Protein AF-A0A1B7VFW9-F1 (afdb_monomer)

Structure (mmCIF, N/CA/C/O backbone):
data_AF-A0A1B7VFW9-F1
#
_entry.id   AF-A0A1B7VFW9-F1
#
loop_
_atom_site.group_PDB
_atom_site.id
_atom_site.type_symbol
_atom_site.label_atom_id
_atom_site.label_alt_id
_atom_site.label_comp_id
_atom_site.label_asym_id
_atom_site.label_entity_id
_atom_site.label_seq_id
_atom_site.pdbx_PDB_ins_code
_atom_site.Cartn_x
_atom_site.Cartn_y
_atom_site.Cartn_z
_atom_site.occupancy
_atom_site.B_iso_or_equiv
_atom_site.auth_seq_id
_atom_site.auth_comp_id
_atom_site.auth_asym_id
_atom_site.auth_atom_id
_atom_site.pdbx_PDB_model_num
ATOM 1 N N . MET A 1 1 ? 33.896 4.857 -19.572 1.00 57.38 1 MET A N 1
ATOM 2 C CA . MET A 1 1 ? 33.271 4.266 -20.781 1.00 57.38 1 MET A CA 1
ATOM 3 C C . MET A 1 1 ? 33.457 5.128 -22.038 1.00 57.38 1 MET A C 1
ATOM 5 O O . MET A 1 1 ? 33.922 4.598 -23.034 1.00 57.38 1 MET A O 1
ATOM 9 N N . LYS A 1 2 ? 33.204 6.450 -22.005 1.00 58.59 2 LYS A N 1
ATOM 10 C CA . LYS A 1 2 ? 33.375 7.345 -23.177 1.00 58.59 2 LYS A CA 1
ATOM 11 C C . LYS A 1 2 ? 34.810 7.397 -23.743 1.00 58.59 2 LYS A C 1
ATOM 13 O O . LYS A 1 2 ? 34.982 7.325 -24.949 1.00 58.59 2 LYS A O 1
ATOM 18 N N . ALA A 1 3 ? 35.834 7.437 -22.886 1.00 71.56 3 ALA A N 1
ATOM 19 C CA . ALA A 1 3 ? 37.240 7.475 -23.318 1.00 71.56 3 ALA A CA 1
ATOM 20 C C . ALA A 1 3 ? 37.702 6.200 -24.055 1.00 71.56 3 ALA A C 1
ATOM 22 O O . ALA A 1 3 ? 38.462 6.286 -25.012 1.00 71.56 3 ALA A O 1
ATOM 23 N N . ALA A 1 4 ? 37.198 5.026 -23.659 1.00 77.44 4 ALA A N 1
ATOM 24 C CA . ALA A 1 4 ? 37.515 3.759 -24.322 1.00 77.44 4 ALA A CA 1
ATOM 25 C C . ALA A 1 4 ? 36.890 3.672 -25.726 1.00 77.44 4 ALA A C 1
ATOM 27 O O . ALA A 1 4 ? 37.526 3.183 -26.652 1.00 77.44 4 ALA A O 1
ATOM 28 N N . LEU A 1 5 ? 35.676 4.208 -25.897 1.00 75.94 5 LEU A N 1
ATOM 29 C CA . LEU A 1 5 ? 35.024 4.316 -27.207 1.00 75.94 5 LEU A CA 1
ATOM 30 C C . LEU A 1 5 ? 35.768 5.276 -28.142 1.00 75.94 5 LEU A C 1
ATOM 32 O O . LEU A 1 5 ? 35.922 4.976 -29.321 1.00 75.94 5 LEU A O 1
ATOM 36 N N . ILE A 1 6 ? 36.267 6.397 -27.615 1.00 80.75 6 ILE A N 1
ATOM 37 C CA . ILE A 1 6 ? 37.062 7.357 -28.394 1.00 80.75 6 ILE A CA 1
ATOM 38 C C . ILE A 1 6 ? 38.381 6.717 -28.844 1.00 80.75 6 ILE A C 1
ATOM 40 O O . ILE A 1 6 ? 38.727 6.806 -30.017 1.00 80.75 6 ILE A O 1
ATOM 44 N N . LEU A 1 7 ? 39.085 6.014 -27.952 1.00 81.31 7 LEU A N 1
ATOM 45 C CA . LEU A 1 7 ? 40.316 5.302 -28.309 1.00 81.31 7 LEU A CA 1
ATOM 46 C C . LEU A 1 7 ? 40.071 4.206 -29.353 1.00 81.31 7 LEU A C 1
ATOM 48 O O . LEU A 1 7 ? 40.831 4.106 -30.310 1.00 81.31 7 LEU A O 1
ATOM 52 N N . LEU A 1 8 ? 38.988 3.433 -29.221 1.00 79.75 8 LEU A N 1
ATOM 53 C CA . LEU A 1 8 ? 38.607 2.425 -30.214 1.00 79.75 8 LEU A CA 1
ATOM 54 C C . LEU A 1 8 ? 38.345 3.059 -31.588 1.00 79.75 8 LEU A C 1
ATOM 56 O O . LEU A 1 8 ? 38.816 2.549 -32.601 1.00 79.75 8 LEU A O 1
ATOM 60 N N . ALA A 1 9 ? 37.633 4.188 -31.624 1.00 79.44 9 ALA A N 1
ATOM 61 C CA . ALA A 1 9 ? 37.368 4.913 -32.862 1.00 79.44 9 ALA A CA 1
ATOM 62 C C . ALA A 1 9 ? 38.663 5.418 -33.517 1.00 79.44 9 ALA A C 1
ATOM 64 O O . ALA A 1 9 ? 38.834 5.266 -34.723 1.00 79.44 9 ALA A O 1
ATOM 65 N N . VAL A 1 10 ? 39.603 5.953 -32.730 1.00 83.19 10 VAL A N 1
ATOM 66 C CA . VAL A 1 10 ? 40.911 6.411 -33.233 1.00 83.19 10 VAL A CA 1
ATOM 67 C C . VAL A 1 10 ? 41.731 5.247 -33.794 1.00 83.19 10 VAL A C 1
ATOM 69 O O . VAL A 1 10 ? 42.313 5.375 -34.869 1.00 83.19 10 VAL A O 1
ATOM 72 N N . VAL A 1 11 ? 41.740 4.095 -33.118 1.00 84.44 11 VAL A N 1
ATOM 73 C CA . VAL A 1 11 ? 42.445 2.892 -33.591 1.00 84.44 11 VAL A CA 1
ATOM 74 C C . VAL A 1 11 ? 41.839 2.371 -34.897 1.00 84.44 11 VAL A C 1
ATOM 76 O O . VAL A 1 11 ? 42.578 2.054 -35.827 1.00 84.44 11 VAL A O 1
ATOM 79 N N . LEU A 1 12 ? 40.508 2.330 -35.004 1.00 82.62 12 LEU A N 1
ATOM 80 C CA . LEU A 1 12 ? 39.820 1.903 -36.226 1.00 82.62 12 LEU A CA 1
ATOM 81 C C . LEU A 1 12 ? 40.066 2.862 -37.396 1.00 82.62 12 LEU A C 1
ATOM 83 O O . LEU A 1 12 ? 40.300 2.408 -38.515 1.00 82.62 12 LEU A O 1
ATOM 87 N N . LEU A 1 13 ? 40.072 4.173 -37.142 1.00 81.25 13 LEU A N 1
ATOM 88 C CA . LEU A 1 13 ? 40.410 5.178 -38.152 1.00 81.25 13 LEU A CA 1
ATOM 89 C C . LEU A 1 13 ? 41.862 5.037 -38.623 1.00 81.25 13 LEU A C 1
ATOM 91 O O . LEU A 1 13 ? 42.115 5.056 -39.825 1.00 81.25 13 LEU A O 1
ATOM 95 N N . GLY A 1 14 ? 42.804 4.838 -37.698 1.00 79.38 14 GLY A N 1
ATOM 96 C CA . GLY A 1 14 ? 44.213 4.618 -38.027 1.00 79.38 14 GLY A CA 1
ATOM 97 C C . GLY A 1 14 ? 44.436 3.347 -38.851 1.00 79.38 14 GLY A C 1
ATOM 98 O O . GLY A 1 14 ? 45.136 3.384 -39.861 1.00 79.38 14 GLY A O 1
ATOM 99 N N . ALA A 1 15 ? 43.789 2.239 -38.477 1.00 80.62 15 ALA A N 1
ATOM 100 C CA . ALA A 1 15 ? 43.848 0.989 -39.232 1.00 80.62 15 ALA A CA 1
ATOM 101 C C . ALA A 1 15 ? 43.232 1.134 -40.633 1.00 80.62 15 ALA A C 1
ATOM 103 O O . ALA A 1 15 ? 43.806 0.656 -41.611 1.00 80.62 15 ALA A O 1
ATOM 104 N N . GLY A 1 16 ? 42.101 1.840 -40.745 1.00 77.75 16 GLY A N 1
ATOM 105 C CA . GLY A 1 16 ? 41.468 2.143 -42.027 1.00 77.75 16 GLY A CA 1
ATOM 106 C C . GLY A 1 16 ? 42.378 2.961 -42.942 1.00 77.75 16 GLY A C 1
ATOM 107 O O . GLY A 1 16 ? 42.589 2.580 -44.091 1.00 77.75 16 GLY A O 1
ATOM 108 N N . LEU A 1 17 ? 42.981 4.034 -42.423 1.00 77.94 17 LEU A N 1
ATOM 109 C CA . LEU A 1 17 ? 43.914 4.876 -43.178 1.00 77.94 17 LEU A CA 1
ATOM 110 C C . LEU A 1 17 ? 45.159 4.104 -43.632 1.00 77.94 17 LEU A C 1
ATOM 112 O O . LEU A 1 17 ? 45.578 4.252 -44.775 1.00 77.94 17 LEU A O 1
ATOM 116 N N . PHE A 1 18 ? 45.710 3.240 -42.777 1.00 79.81 18 PHE A N 1
ATOM 117 C CA . PHE A 1 18 ? 46.873 2.417 -43.114 1.00 79.81 18 PHE A CA 1
ATOM 118 C C . PHE A 1 18 ? 46.585 1.404 -44.234 1.00 79.81 18 PHE A C 1
ATOM 120 O O . PHE A 1 18 ? 47.391 1.227 -45.148 1.00 79.81 18 PHE A O 1
ATOM 127 N N . ILE A 1 19 ? 45.422 0.745 -44.194 1.00 78.44 19 ILE A N 1
ATOM 128 C CA . ILE A 1 19 ? 45.010 -0.206 -45.239 1.00 78.44 19 ILE A CA 1
ATOM 129 C C . ILE A 1 19 ? 44.791 0.520 -46.572 1.00 78.44 19 ILE A C 1
ATOM 131 O O . ILE A 1 19 ? 45.187 0.018 -47.626 1.00 78.44 19 ILE A O 1
ATOM 135 N N . VAL A 1 20 ? 44.181 1.705 -46.523 1.00 74.81 20 VAL A N 1
ATOM 136 C CA . VAL A 1 20 ? 43.905 2.536 -47.698 1.00 74.81 20 VAL A CA 1
ATOM 137 C C . VAL A 1 20 ? 45.205 3.038 -48.337 1.00 74.81 20 VAL A C 1
ATOM 139 O O . VAL A 1 20 ? 45.377 2.859 -49.540 1.00 74.81 20 VAL A O 1
ATOM 142 N N . ASP A 1 21 ? 46.155 3.553 -47.553 1.00 74.62 21 ASP A N 1
ATOM 143 C CA . ASP A 1 21 ? 47.475 4.003 -48.031 1.00 74.62 21 ASP A CA 1
ATOM 144 C C . ASP A 1 21 ? 48.254 2.883 -48.752 1.00 74.62 21 ASP A C 1
ATOM 146 O O . ASP A 1 21 ? 48.739 3.040 -49.880 1.00 74.62 21 ASP A O 1
ATOM 150 N N . ARG A 1 22 ? 48.280 1.687 -48.151 1.00 73.81 22 ARG A N 1
ATOM 151 C CA . ARG A 1 22 ? 48.937 0.517 -48.746 1.00 73.81 22 ARG A CA 1
ATOM 152 C C . ARG A 1 22 ? 48.248 0.025 -50.021 1.00 73.81 22 ARG A C 1
ATOM 154 O O . ARG A 1 22 ? 48.915 -0.491 -50.911 1.00 73.81 22 ARG A O 1
ATOM 161 N N . SER A 1 23 ? 46.928 0.160 -50.111 1.00 71.88 23 SER A N 1
ATOM 162 C CA . SER A 1 23 ? 46.160 -0.310 -51.271 1.00 71.88 23 SER A CA 1
ATOM 163 C C . SER A 1 23 ? 46.219 0.676 -52.440 1.00 71.88 23 SER A C 1
ATOM 165 O O . SER A 1 23 ? 46.311 0.257 -53.591 1.00 71.88 23 SER A O 1
ATOM 167 N N . LEU A 1 24 ? 46.203 1.982 -52.161 1.00 67.62 24 LEU A N 1
ATOM 168 C CA . LEU A 1 24 ? 46.220 3.039 -53.178 1.00 67.62 24 LEU A CA 1
ATOM 169 C C . LEU A 1 24 ? 47.568 3.180 -53.878 1.00 67.62 24 LEU A C 1
ATOM 171 O O . LEU A 1 24 ? 47.603 3.482 -55.065 1.00 67.62 24 LEU A O 1
ATOM 175 N N . SER A 1 25 ? 48.674 2.937 -53.173 1.00 65.00 25 SER A N 1
ATOM 176 C CA . SER A 1 25 ? 50.023 2.976 -53.759 1.00 65.00 25 SER A CA 1
ATOM 177 C C . SER A 1 25 ? 50.254 1.919 -54.849 1.00 65.00 25 SER A C 1
ATOM 179 O O . SER A 1 25 ? 51.209 2.033 -55.612 1.00 65.00 25 SER A O 1
ATOM 181 N N . GLN A 1 26 ? 49.374 0.918 -54.959 1.00 68.75 26 GLN A N 1
ATOM 182 C CA . GLN A 1 26 ? 49.428 -0.139 -55.976 1.00 68.75 26 GLN A CA 1
ATOM 183 C C . GLN A 1 26 ? 48.355 0.007 -57.066 1.00 68.75 26 GLN A C 1
ATOM 185 O O . GLN A 1 26 ? 48.279 -0.830 -57.965 1.00 68.75 26 GLN A O 1
ATOM 190 N N . GLN A 1 27 ? 47.508 1.036 -56.989 1.00 68.62 27 GLN A N 1
ATOM 191 C CA . GLN A 1 27 ? 46.381 1.228 -57.896 1.00 68.62 27 GLN A CA 1
ATOM 192 C C . GLN A 1 27 ? 46.575 2.499 -58.725 1.00 68.62 27 GLN A C 1
ATOM 194 O O . GLN A 1 27 ? 47.028 3.528 -58.228 1.00 68.62 27 GLN A O 1
ATOM 199 N N . ALA A 1 28 ? 46.208 2.417 -60.002 1.00 70.25 28 ALA A N 1
ATOM 200 C CA . ALA A 1 28 ? 46.165 3.536 -60.930 1.00 70.25 28 ALA A CA 1
ATOM 201 C C . ALA A 1 28 ? 44.750 3.618 -61.508 1.00 70.25 28 ALA A C 1
ATOM 203 O O . ALA A 1 28 ? 44.201 2.615 -61.972 1.00 70.25 28 ALA A O 1
ATOM 204 N N . LEU A 1 29 ? 44.140 4.801 -61.470 1.00 70.31 29 LEU A N 1
ATOM 205 C CA . LEU A 1 29 ? 42.827 5.018 -62.064 1.00 70.31 29 LEU A CA 1
ATOM 206 C C . LEU A 1 29 ? 43.009 5.255 -63.566 1.00 70.31 29 LEU A C 1
ATOM 208 O O . LEU A 1 29 ? 43.499 6.307 -63.981 1.00 70.31 29 LEU A O 1
ATOM 212 N N . ALA A 1 30 ? 42.615 4.284 -64.388 1.00 74.44 30 ALA A N 1
ATOM 213 C CA . ALA A 1 30 ? 42.583 4.441 -65.837 1.00 74.44 30 ALA A CA 1
ATOM 214 C C . ALA A 1 30 ? 41.222 4.993 -66.281 1.00 74.44 30 ALA A C 1
ATOM 216 O O . ALA A 1 30 ? 40.177 4.437 -65.944 1.00 74.44 30 ALA A O 1
ATOM 217 N N . VAL A 1 31 ? 41.232 6.066 -67.068 1.00 73.88 31 VAL A N 1
ATOM 218 C CA . VAL A 1 31 ? 40.029 6.663 -67.660 1.00 73.88 31 VAL A CA 1
ATOM 219 C C . VAL A 1 31 ? 40.126 6.544 -69.177 1.00 73.88 31 VAL A C 1
ATOM 221 O O . VAL A 1 31 ? 41.167 6.827 -69.774 1.00 73.88 31 VAL A O 1
ATOM 224 N N . ALA A 1 32 ? 39.048 6.085 -69.810 1.00 75.50 32 ALA A N 1
ATOM 225 C CA . ALA A 1 32 ? 38.961 6.010 -71.262 1.00 75.50 32 ALA A CA 1
ATOM 226 C C . ALA A 1 32 ? 38.652 7.403 -71.828 1.00 75.50 32 ALA A C 1
ATOM 228 O O . ALA A 1 32 ? 37.573 7.943 -71.591 1.00 75.50 32 ALA A O 1
ATOM 229 N N . VAL A 1 33 ? 39.596 7.974 -72.577 1.00 72.88 33 VAL A N 1
ATOM 230 C CA . VAL A 1 33 ? 39.431 9.252 -73.284 1.00 72.88 33 VAL A CA 1
ATOM 231 C C . VAL A 1 33 ? 39.776 9.019 -74.751 1.00 72.88 33 VAL A C 1
ATOM 233 O O . VAL A 1 33 ? 40.852 8.507 -75.060 1.00 72.88 33 VAL A O 1
ATOM 236 N N . ASP A 1 34 ? 38.845 9.342 -75.650 1.00 70.19 34 ASP A N 1
ATOM 237 C CA . ASP A 1 34 ? 38.981 9.155 -77.104 1.00 70.19 34 ASP A CA 1
ATOM 238 C C . ASP A 1 34 ? 39.381 7.723 -77.512 1.00 70.19 34 ASP A C 1
ATOM 240 O O . ASP A 1 34 ? 40.274 7.502 -78.332 1.00 70.19 34 ASP A O 1
ATOM 244 N N . GLY A 1 35 ? 38.755 6.720 -76.887 1.00 74.94 35 GLY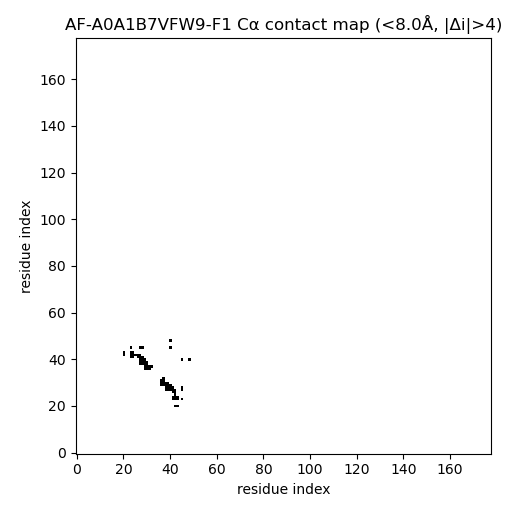 A N 1
ATOM 245 C CA . GLY A 1 35 ? 38.996 5.303 -77.187 1.00 74.94 35 GLY A CA 1
ATOM 246 C C . GLY A 1 35 ? 40.351 4.760 -76.714 1.00 74.94 35 GLY A C 1
ATOM 247 O O . GLY A 1 35 ? 40.682 3.616 -77.017 1.00 74.94 35 GLY A O 1
ATOM 248 N N . LYS A 1 36 ? 41.135 5.544 -75.960 1.00 71.12 36 LYS A N 1
ATOM 249 C CA . LYS A 1 36 ? 42.400 5.111 -75.351 1.00 71.12 36 LYS A CA 1
ATOM 250 C C . LYS A 1 36 ? 42.326 5.233 -73.832 1.00 71.12 36 LYS A C 1
ATOM 252 O O . LYS A 1 36 ? 41.898 6.256 -73.300 1.00 71.12 36 LYS A O 1
ATOM 257 N N . TYR A 1 37 ? 42.770 4.197 -73.127 1.00 76.06 37 TYR A N 1
ATOM 258 C CA . TYR A 1 37 ? 42.914 4.248 -71.674 1.00 76.06 37 TYR A CA 1
ATOM 259 C C . TYR A 1 37 ? 44.141 5.086 -71.324 1.00 76.06 37 TYR A C 1
ATOM 261 O O . TYR A 1 37 ? 45.256 4.766 -71.735 1.00 76.06 37 TYR A O 1
ATOM 269 N N . LYS A 1 38 ? 43.929 6.170 -70.581 1.00 76.62 38 LYS A N 1
ATOM 270 C CA . LYS A 1 38 ? 44.999 6.988 -70.011 1.00 76.62 38 LYS A CA 1
ATOM 271 C C . LYS A 1 38 ? 44.939 6.889 -68.496 1.00 76.62 38 LYS A C 1
ATOM 273 O O . LYS A 1 38 ? 43.855 6.864 -67.915 1.00 76.62 38 LYS A O 1
ATOM 278 N N . VAL A 1 39 ? 46.105 6.836 -67.861 1.00 76.44 39 VAL A N 1
ATOM 279 C CA . VAL A 1 39 ? 46.196 6.928 -66.404 1.00 76.44 39 VAL A CA 1
ATOM 280 C C . VAL A 1 39 ? 45.834 8.358 -66.009 1.00 76.44 39 VAL A C 1
ATOM 282 O O . VAL A 1 39 ? 46.481 9.306 -66.448 1.00 76.44 39 VAL A O 1
ATOM 285 N N . ALA A 1 40 ? 44.750 8.509 -65.253 1.00 69.50 40 ALA A N 1
ATOM 286 C CA . ALA A 1 40 ? 44.211 9.802 -64.844 1.00 69.50 40 ALA A CA 1
ATOM 287 C C . ALA A 1 40 ? 44.684 10.215 -63.443 1.00 69.50 40 ALA A C 1
ATOM 289 O O . ALA A 1 40 ? 44.780 11.407 -63.164 1.00 69.50 40 ALA A O 1
ATOM 290 N N . ALA A 1 41 ? 44.979 9.248 -62.569 1.00 69.06 41 ALA A N 1
ATOM 291 C CA . ALA A 1 41 ? 45.494 9.489 -61.225 1.00 69.06 41 ALA A CA 1
ATOM 292 C C . ALA A 1 41 ? 46.197 8.242 -60.664 1.00 69.06 41 ALA A C 1
ATOM 294 O O . ALA A 1 41 ? 45.769 7.116 -60.923 1.00 69.06 41 ALA A O 1
ATOM 295 N N . GLU A 1 42 ? 47.230 8.453 -59.848 1.00 72.88 42 GLU A N 1
ATOM 296 C CA . GLU A 1 42 ? 47.975 7.410 -59.131 1.00 72.88 42 GLU A CA 1
ATOM 297 C C . GLU A 1 42 ? 48.036 7.741 -57.633 1.00 72.88 42 GLU A C 1
ATOM 299 O O . GLU A 1 42 ? 48.046 8.914 -57.237 1.00 72.88 42 GLU A O 1
ATOM 304 N N . GLY A 1 43 ? 48.058 6.713 -56.781 1.00 71.06 43 GLY A N 1
ATOM 305 C CA . GLY A 1 43 ? 48.208 6.881 -55.335 1.00 71.06 43 GLY A CA 1
ATOM 306 C C . GLY A 1 43 ? 47.107 7.738 -54.699 1.00 71.06 43 GLY A C 1
ATOM 307 O O . GLY A 1 43 ? 45.916 7.566 -54.961 1.00 71.06 43 GLY A O 1
ATOM 308 N N . TRP A 1 44 ? 47.498 8.695 -53.856 1.00 72.69 44 TRP A N 1
ATOM 309 C CA . TRP A 1 44 ? 46.573 9.565 -53.117 1.00 72.69 44 TRP A CA 1
ATOM 310 C C . TRP A 1 44 ? 45.699 10.464 -54.004 1.00 72.69 44 TRP A C 1
ATOM 312 O O . TRP A 1 44 ? 44.620 10.877 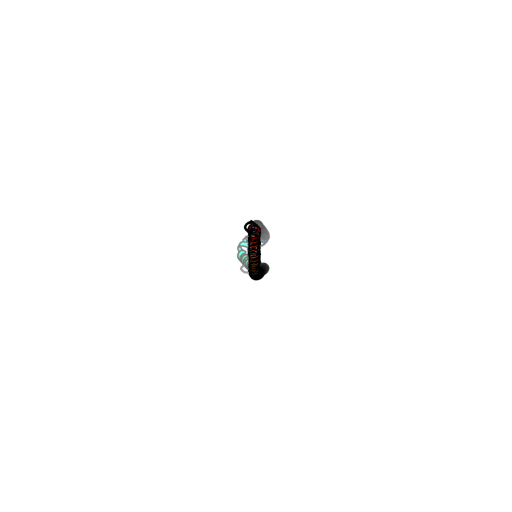-53.576 1.00 72.69 44 TRP A O 1
ATOM 322 N N . ALA A 1 45 ? 46.100 10.712 -55.256 1.00 71.31 45 ALA A N 1
ATOM 323 C CA . ALA A 1 45 ? 45.283 11.461 -56.210 1.00 71.31 45 ALA A CA 1
ATOM 324 C C . ALA A 1 45 ? 44.006 10.702 -56.626 1.00 71.31 45 ALA A C 1
ATOM 326 O O . ALA A 1 45 ? 43.034 11.307 -57.074 1.00 71.31 45 ALA A O 1
ATOM 327 N N . ILE A 1 46 ? 43.959 9.378 -56.439 1.00 72.81 46 ILE A N 1
ATOM 328 C CA . ILE A 1 46 ? 42.748 8.581 -56.676 1.00 72.81 46 ILE A CA 1
ATOM 329 C C . ILE A 1 46 ? 41.684 8.905 -55.627 1.00 72.81 46 ILE A C 1
ATOM 331 O O . ILE A 1 46 ? 40.505 8.971 -55.955 1.00 72.81 46 ILE A O 1
ATOM 335 N N . VAL A 1 47 ? 42.079 9.178 -54.381 1.00 71.62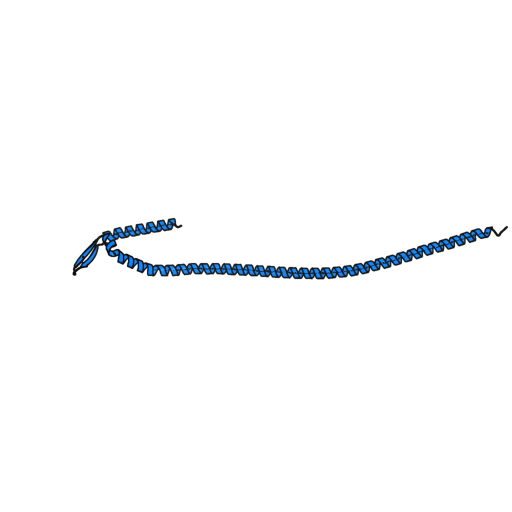 47 VAL A N 1
ATOM 336 C CA . VAL A 1 47 ? 41.143 9.531 -53.300 1.00 71.62 47 VAL A CA 1
ATOM 337 C C . VAL A 1 47 ? 40.471 10.867 -53.586 1.00 71.62 47 VAL A C 1
ATOM 339 O O . VAL A 1 47 ? 39.260 10.997 -53.426 1.00 71.62 47 VAL A O 1
ATOM 342 N N . THR A 1 48 ? 41.236 11.850 -54.061 1.00 72.12 48 THR A N 1
ATOM 343 C CA . THR A 1 48 ? 40.705 13.171 -54.420 1.00 72.12 48 THR A CA 1
ATOM 344 C C . THR A 1 48 ? 39.890 13.153 -55.711 1.00 72.12 48 THR A C 1
ATOM 346 O O . THR A 1 48 ? 39.034 14.013 -55.884 1.00 72.12 48 THR A O 1
ATOM 349 N N . ALA A 1 49 ? 40.094 12.179 -56.600 1.00 72.00 49 ALA A N 1
ATOM 350 C CA . ALA A 1 49 ? 39.251 11.986 -57.780 1.00 72.00 49 ALA A CA 1
ATOM 351 C C . ALA A 1 49 ? 37.981 11.165 -57.474 1.00 72.00 49 ALA A C 1
ATOM 353 O O . ALA A 1 49 ? 36.918 11.425 -58.035 1.00 72.00 49 ALA A O 1
ATOM 354 N N . ALA A 1 50 ? 38.069 10.190 -56.566 1.00 75.44 50 ALA A N 1
ATOM 355 C CA . ALA A 1 50 ? 37.014 9.217 -56.280 1.00 75.44 50 ALA A CA 1
ATOM 356 C C . ALA A 1 50 ? 36.208 9.504 -54.998 1.00 75.44 50 ALA A C 1
ATOM 358 O O . ALA A 1 50 ? 35.299 8.738 -54.671 1.00 75.44 50 ALA A O 1
ATOM 359 N N . TRP A 1 51 ? 36.470 10.605 -54.280 1.00 78.00 51 TRP A N 1
ATOM 360 C CA . TRP A 1 51 ? 35.707 10.979 -53.078 1.00 78.00 51 TRP A CA 1
ATOM 361 C C . TRP A 1 51 ? 34.175 11.010 -53.266 1.00 78.00 51 TRP A C 1
ATOM 363 O O . TRP A 1 51 ? 33.482 10.603 -52.329 1.00 78.00 51 TRP A O 1
ATOM 373 N N . PRO A 1 52 ? 33.594 11.381 -54.432 1.00 79.88 52 PRO A N 1
ATOM 374 C CA . PRO A 1 52 ? 32.141 11.361 -54.595 1.00 79.88 52 PRO A CA 1
ATOM 375 C C . PRO A 1 52 ? 31.585 9.931 -54.605 1.00 79.88 52 PRO A C 1
ATOM 377 O O . PRO A 1 52 ? 30.499 9.683 -54.083 1.00 79.88 52 PRO A O 1
ATOM 380 N N . LEU A 1 53 ? 32.344 8.969 -55.143 1.00 80.19 53 LEU A N 1
ATOM 381 C CA . LEU A 1 53 ? 31.989 7.547 -55.121 1.00 80.19 53 LEU A CA 1
ATOM 382 C C . LEU A 1 53 ? 32.076 6.980 -53.702 1.00 80.19 53 LEU A C 1
ATOM 384 O O . LEU A 1 53 ? 31.206 6.213 -53.296 1.00 80.19 53 LEU A O 1
ATOM 388 N N . ALA A 1 54 ? 33.083 7.396 -52.929 1.00 78.25 54 ALA A N 1
ATOM 389 C CA . ALA A 1 54 ? 33.205 7.010 -51.526 1.00 78.25 54 ALA A CA 1
ATOM 390 C C . ALA A 1 54 ? 32.031 7.539 -50.684 1.00 78.25 54 ALA A C 1
ATOM 392 O O . ALA A 1 54 ? 31.488 6.804 -49.859 1.00 78.25 54 ALA A O 1
ATOM 393 N N . LEU A 1 55 ? 31.585 8.778 -50.927 1.00 81.62 55 LEU A N 1
ATOM 394 C CA . LEU A 1 55 ? 30.390 9.326 -50.282 1.00 81.62 55 LEU A CA 1
ATOM 395 C C . LEU A 1 55 ? 29.118 8.579 -50.683 1.00 81.62 55 LEU A C 1
ATOM 397 O O . LEU A 1 55 ? 28.310 8.264 -49.814 1.00 81.62 55 LEU A O 1
ATOM 401 N N . LEU A 1 56 ? 28.950 8.247 -51.965 1.00 83.38 56 LEU A N 1
ATOM 402 C CA . LEU A 1 56 ? 27.820 7.434 -52.422 1.00 83.38 56 LEU A CA 1
ATOM 403 C C . LEU A 1 56 ? 27.806 6.058 -51.752 1.00 83.38 56 LEU A C 1
ATOM 405 O O . LEU A 1 56 ? 26.768 5.634 -51.249 1.00 83.38 56 LEU A O 1
ATOM 409 N N . ALA A 1 57 ? 28.957 5.388 -51.680 1.00 81.12 57 ALA A N 1
ATOM 410 C CA . ALA A 1 57 ? 29.084 4.111 -50.988 1.00 81.12 57 ALA A CA 1
ATOM 411 C C . ALA A 1 57 ? 28.752 4.241 -49.493 1.00 81.12 57 ALA A C 1
ATOM 413 O O . ALA A 1 57 ? 28.016 3.415 -48.956 1.00 81.12 57 ALA A O 1
ATOM 414 N N . PHE A 1 58 ? 29.223 5.300 -48.829 1.00 83.94 58 PHE A N 1
ATOM 415 C CA . PHE A 1 58 ? 28.906 5.558 -47.425 1.00 83.94 58 PHE A CA 1
ATOM 416 C C . PHE A 1 58 ? 27.406 5.778 -47.204 1.00 83.94 58 PHE A C 1
ATOM 418 O O . PHE A 1 58 ? 26.829 5.184 -46.296 1.00 83.94 58 PHE A O 1
ATOM 425 N N . VAL A 1 59 ? 26.758 6.580 -48.053 1.00 88.12 59 VAL A N 1
ATOM 426 C CA . VAL A 1 59 ? 25.311 6.826 -47.980 1.00 88.12 59 VAL A CA 1
ATOM 427 C C . VAL A 1 59 ? 24.529 5.534 -48.203 1.00 88.12 59 VAL A C 1
ATOM 429 O O . VAL A 1 59 ? 23.593 5.265 -47.456 1.00 88.12 59 VAL A O 1
ATOM 432 N N . LEU A 1 60 ? 24.926 4.702 -49.169 1.00 87.06 60 LEU A N 1
ATOM 433 C CA . LEU A 1 60 ? 24.283 3.409 -49.421 1.00 87.06 60 LEU A CA 1
ATOM 434 C C . LEU A 1 60 ? 24.435 2.451 -48.235 1.00 87.06 60 LEU A C 1
ATOM 436 O O . LEU A 1 60 ? 23.464 1.815 -47.828 1.00 87.06 60 LEU A O 1
ATOM 440 N N . VAL A 1 61 ? 25.625 2.378 -47.636 1.00 85.88 61 VAL A N 1
ATOM 441 C CA . VAL A 1 61 ? 25.851 1.557 -46.440 1.00 85.88 61 VAL A CA 1
ATOM 442 C C . VAL A 1 61 ? 25.024 2.082 -45.269 1.00 85.88 61 VAL A C 1
ATOM 444 O O . VAL A 1 61 ? 24.340 1.292 -44.615 1.00 85.88 61 VAL A O 1
ATOM 447 N N . ALA A 1 62 ? 25.029 3.395 -45.028 1.00 81.75 62 ALA A N 1
ATOM 448 C CA . ALA A 1 62 ? 24.268 4.032 -43.956 1.00 81.75 62 ALA A CA 1
ATOM 449 C C . ALA A 1 62 ? 22.753 3.845 -44.135 1.00 81.75 62 ALA A C 1
ATOM 451 O O . ALA A 1 62 ? 22.053 3.575 -43.159 1.00 81.75 62 ALA A O 1
ATOM 452 N N . ALA A 1 63 ? 22.254 3.902 -45.374 1.00 88.00 63 ALA A N 1
ATOM 453 C CA . ALA A 1 63 ? 20.848 3.675 -45.698 1.00 88.00 63 ALA A CA 1
ATOM 454 C C . ALA A 1 63 ? 20.369 2.269 -45.307 1.00 88.00 63 ALA A C 1
ATOM 456 O O . ALA A 1 63 ? 19.191 2.093 -45.009 1.00 88.00 63 ALA A O 1
ATOM 457 N N . VAL A 1 64 ? 21.269 1.282 -45.256 1.00 87.12 64 VAL A N 1
ATOM 458 C CA . VAL A 1 64 ? 20.944 -0.087 -44.830 1.00 87.12 64 VAL A CA 1
ATOM 459 C C . VAL A 1 64 ? 21.236 -0.308 -43.344 1.00 87.12 64 VAL A C 1
ATOM 461 O O . VAL A 1 64 ? 20.431 -0.915 -42.641 1.00 87.12 64 VAL A O 1
ATOM 464 N N . THR A 1 65 ? 22.360 0.192 -42.826 1.00 84.56 65 THR A N 1
ATOM 465 C CA . THR A 1 65 ? 22.750 -0.055 -41.425 1.00 84.56 65 THR A CA 1
ATOM 466 C C . THR A 1 65 ? 21.901 0.718 -40.419 1.00 84.56 65 THR A C 1
ATOM 468 O O . THR A 1 65 ? 21.556 0.160 -39.376 1.00 84.56 65 THR A O 1
ATOM 471 N N . VAL A 1 66 ? 21.522 1.968 -40.707 1.00 87.69 66 VAL A N 1
ATOM 472 C CA . VAL A 1 66 ? 20.757 2.801 -39.761 1.00 87.69 66 VAL A CA 1
ATOM 473 C C . VAL A 1 66 ? 19.370 2.209 -39.453 1.00 87.69 66 VAL A C 1
ATOM 475 O O . VAL A 1 66 ? 19.058 2.067 -38.267 1.00 87.69 66 VAL A O 1
ATOM 478 N N . PRO A 1 67 ? 18.553 1.780 -40.439 1.00 87.75 67 PRO A N 1
ATOM 479 C CA . PRO A 1 67 ? 17.263 1.147 -40.155 1.00 87.75 67 PRO A CA 1
ATOM 480 C C . PRO A 1 67 ? 17.387 -0.154 -39.356 1.00 87.75 67 PRO A C 1
ATOM 482 O O . PRO A 1 67 ? 16.604 -0.395 -38.439 1.00 87.75 67 PRO A O 1
ATOM 485 N N . VAL A 1 68 ? 18.391 -0.985 -39.658 1.00 87.25 68 VAL A N 1
ATOM 486 C CA . VAL A 1 68 ? 18.614 -2.258 -38.953 1.00 87.25 68 VAL A CA 1
ATOM 487 C C . VAL A 1 68 ? 18.958 -2.016 -37.483 1.00 87.25 68 VAL A C 1
ATOM 489 O O . VAL A 1 68 ? 18.378 -2.649 -36.596 1.00 87.25 68 VAL A O 1
ATOM 492 N N . LEU A 1 69 ? 19.853 -1.064 -37.209 1.00 83.75 69 LEU A N 1
ATOM 493 C CA . LEU A 1 69 ? 20.209 -0.683 -35.842 1.00 83.75 69 LEU A CA 1
ATOM 494 C C . LEU A 1 69 ? 19.018 -0.080 -35.090 1.00 83.75 69 LEU A C 1
ATOM 496 O O . LEU A 1 69 ? 18.816 -0.402 -33.920 1.00 83.75 69 LEU A O 1
ATOM 500 N N . TYR A 1 70 ? 18.196 0.733 -35.758 1.00 85.44 70 TYR A N 1
ATOM 501 C CA . TYR A 1 70 ? 16.983 1.304 -35.171 1.00 85.44 70 TYR A CA 1
ATOM 502 C C . TYR A 1 70 ? 15.980 0.220 -34.741 1.00 85.44 70 TYR A C 1
ATOM 504 O O . TYR A 1 70 ? 15.477 0.241 -33.615 1.00 85.44 70 TYR A O 1
ATOM 512 N N . VAL A 1 71 ? 15.733 -0.781 -35.592 1.00 84.88 71 VAL A N 1
ATOM 513 C CA . VAL A 1 71 ? 14.839 -1.902 -35.257 1.00 84.88 71 VAL A CA 1
ATOM 514 C C . VAL A 1 71 ? 15.385 -2.721 -34.084 1.00 84.88 71 VAL A C 1
ATOM 516 O O . VAL A 1 71 ? 14.623 -3.086 -33.191 1.00 84.88 71 VAL A O 1
ATOM 519 N N . MET A 1 72 ? 16.691 -2.993 -34.028 1.00 80.56 72 MET A N 1
ATOM 520 C CA . MET A 1 72 ? 17.263 -3.696 -32.872 1.00 80.56 72 MET A CA 1
ATOM 521 C C . MET A 1 72 ? 17.168 -2.871 -31.584 1.00 80.56 72 MET A C 1
ATOM 523 O O . MET A 1 72 ? 16.805 -3.412 -30.541 1.00 80.56 72 MET A O 1
ATOM 527 N N . ALA A 1 73 ? 17.446 -1.568 -31.651 1.00 78.56 73 ALA A N 1
ATOM 528 C CA . ALA A 1 73 ? 17.378 -0.684 -30.492 1.00 78.56 73 ALA A CA 1
ATOM 529 C C . ALA A 1 73 ? 15.946 -0.556 -29.949 1.00 78.56 73 ALA A C 1
ATOM 531 O O . ALA A 1 73 ? 15.741 -0.684 -28.744 1.00 78.56 73 ALA A O 1
ATOM 532 N N . SER A 1 74 ? 14.951 -0.376 -30.823 1.00 77.25 74 SER A N 1
ATOM 533 C CA . SER A 1 74 ? 13.539 -0.273 -30.420 1.00 77.25 74 SER A CA 1
ATOM 534 C C . SER A 1 74 ? 13.043 -1.527 -29.693 1.00 77.25 74 SER A C 1
ATOM 536 O O . SER A 1 74 ? 12.409 -1.411 -28.648 1.00 77.25 74 SER A O 1
ATOM 538 N N . LYS A 1 75 ? 13.413 -2.731 -30.152 1.00 72.25 75 LYS A N 1
ATOM 539 C CA . LYS A 1 75 ? 13.065 -3.989 -29.464 1.00 72.25 75 LYS A CA 1
ATOM 540 C C . LYS A 1 75 ? 13.612 -4.057 -28.037 1.00 72.25 75 LYS A C 1
ATOM 542 O O . LYS A 1 75 ? 12.917 -4.516 -27.137 1.00 72.25 75 LYS A O 1
ATOM 547 N N . VAL A 1 76 ? 14.843 -3.591 -27.822 1.00 69.75 76 VAL A N 1
ATOM 548 C CA . VAL A 1 76 ? 15.468 -3.568 -26.488 1.00 69.75 76 VAL A CA 1
ATOM 549 C C . VAL A 1 76 ? 14.808 -2.531 -25.578 1.00 69.75 76 VAL A C 1
ATOM 551 O O . VAL A 1 76 ? 14.652 -2.775 -24.382 1.00 69.75 76 VAL A O 1
ATOM 554 N N . VAL A 1 77 ? 14.411 -1.382 -26.129 1.00 70.50 77 VAL A N 1
ATOM 555 C CA . VAL A 1 77 ? 13.713 -0.332 -25.375 1.00 70.50 77 VAL A CA 1
ATOM 556 C C . VAL A 1 77 ? 12.322 -0.806 -24.950 1.00 70.50 77 VAL A C 1
ATOM 558 O O . VAL A 1 77 ? 12.008 -0.727 -23.765 1.00 70.50 77 VAL A O 1
ATOM 561 N N . HIS A 1 78 ? 11.541 -1.390 -25.861 1.00 66.12 78 HIS A N 1
ATOM 562 C CA . HIS A 1 78 ? 10.202 -1.892 -25.542 1.00 66.12 78 HIS A CA 1
ATOM 563 C C . HIS A 1 78 ? 10.222 -3.038 -24.524 1.00 66.12 78 HIS A C 1
ATOM 565 O O . HIS A 1 78 ? 9.422 -3.039 -23.595 1.00 66.12 78 HIS A O 1
ATOM 571 N N . ALA A 1 79 ? 11.197 -3.950 -24.610 1.00 68.44 79 ALA A N 1
ATOM 572 C CA . ALA A 1 79 ? 11.356 -5.006 -23.608 1.00 68.44 79 ALA A CA 1
ATOM 573 C C . ALA A 1 79 ? 11.584 -4.445 -22.189 1.00 68.44 79 ALA A C 1
ATOM 575 O O . ALA A 1 79 ? 11.060 -4.980 -21.213 1.00 68.44 79 ALA A O 1
ATOM 576 N N . ARG A 1 80 ? 12.325 -3.334 -22.062 1.00 67.44 80 ARG A N 1
ATOM 577 C CA . ARG A 1 80 ? 12.522 -2.659 -20.768 1.00 67.44 80 ARG A CA 1
ATOM 578 C C . ARG A 1 80 ? 11.275 -1.926 -20.285 1.00 67.44 80 ARG A C 1
ATOM 580 O O . ARG A 1 80 ? 11.024 -1.901 -19.083 1.00 67.44 80 ARG A O 1
ATOM 587 N N . GLU A 1 81 ? 10.514 -1.310 -21.184 1.00 68.56 81 GLU A N 1
ATOM 588 C CA . GLU A 1 81 ? 9.261 -0.630 -20.831 1.00 68.56 81 GLU A CA 1
ATOM 589 C C . GLU A 1 81 ? 8.219 -1.615 -20.288 1.00 68.56 81 GLU A C 1
ATOM 591 O O . GLU A 1 81 ? 7.566 -1.322 -19.282 1.00 68.56 81 GLU A O 1
ATOM 596 N N . ASP A 1 82 ? 8.127 -2.809 -20.878 1.00 71.81 82 ASP A N 1
ATOM 597 C CA . ASP A 1 82 ? 7.218 -3.864 -20.430 1.00 71.81 82 ASP A CA 1
ATOM 598 C C . ASP A 1 82 ? 7.5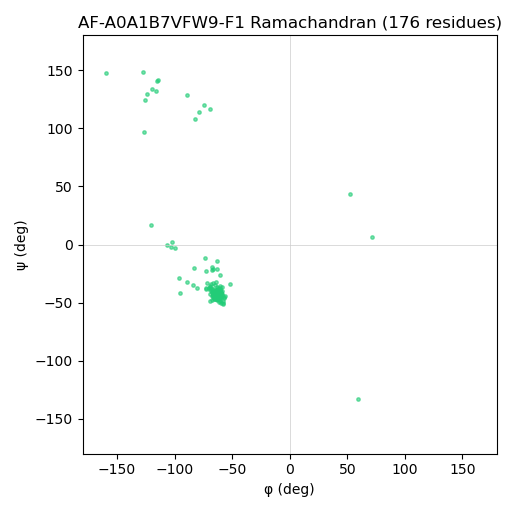61 -4.351 -19.015 1.00 71.81 82 ASP A C 1
ATOM 600 O O . ASP A 1 82 ? 6.677 -4.396 -18.152 1.00 71.81 82 ASP A O 1
ATOM 604 N N . GLU A 1 83 ? 8.840 -4.628 -18.736 1.00 72.56 83 GLU A N 1
ATOM 605 C CA . GLU A 1 83 ? 9.313 -5.016 -17.398 1.00 72.56 83 GLU A CA 1
ATOM 606 C C . GLU A 1 83 ? 9.015 -3.935 -16.351 1.00 72.56 83 GLU A C 1
ATOM 608 O O . GLU A 1 83 ? 8.501 -4.223 -15.266 1.00 72.56 83 GLU A O 1
ATOM 613 N N . ILE A 1 84 ? 9.283 -2.671 -16.685 1.00 76.25 84 ILE A N 1
ATOM 614 C CA . ILE A 1 84 ? 9.011 -1.540 -15.796 1.00 76.25 84 ILE A CA 1
ATOM 615 C C . ILE A 1 84 ? 7.503 -1.430 -15.529 1.00 76.25 84 ILE A C 1
ATOM 617 O O . ILE A 1 84 ? 7.086 -1.293 -14.376 1.00 76.25 84 ILE A O 1
ATOM 621 N N . SER A 1 85 ? 6.666 -1.547 -16.562 1.00 75.56 85 SER A N 1
ATOM 622 C CA . SER A 1 85 ? 5.209 -1.466 -16.420 1.00 75.56 85 SER A CA 1
ATOM 623 C C . SER A 1 85 ? 4.637 -2.594 -15.549 1.00 75.56 85 SER A C 1
ATOM 625 O O . SER A 1 85 ? 3.730 -2.354 -14.745 1.00 75.56 85 SER A O 1
ATOM 627 N N . ALA A 1 86 ? 5.196 -3.804 -15.645 1.00 81.69 86 ALA A N 1
ATOM 628 C CA . ALA A 1 86 ? 4.813 -4.942 -14.818 1.00 81.69 86 ALA A CA 1
ATOM 629 C C . ALA A 1 86 ? 5.139 -4.688 -13.339 1.00 81.69 86 ALA A C 1
ATOM 631 O O . ALA A 1 86 ? 4.287 -4.908 -12.473 1.00 81.69 86 ALA A O 1
ATOM 632 N N . ILE A 1 87 ? 6.319 -4.128 -13.052 1.00 83.56 87 ILE A N 1
ATOM 633 C CA . ILE A 1 87 ? 6.718 -3.736 -11.693 1.00 83.56 87 ILE A CA 1
ATOM 634 C C . ILE A 1 87 ? 5.769 -2.664 -11.137 1.00 83.56 87 ILE A C 1
ATOM 636 O O . ILE A 1 87 ? 5.316 -2.776 -9.997 1.00 83.56 87 ILE A O 1
ATOM 640 N N . TYR A 1 88 ? 5.407 -1.648 -11.928 1.00 80.62 88 TYR A N 1
ATOM 641 C CA . TYR A 1 88 ? 4.453 -0.618 -11.496 1.00 80.62 88 TYR A CA 1
ATOM 642 C C . TYR A 1 88 ? 3.058 -1.188 -11.214 1.00 80.62 88 TYR A C 1
ATOM 644 O O . TYR A 1 88 ? 2.449 -0.838 -10.199 1.00 80.62 88 TYR A O 1
ATOM 652 N N . LYS A 1 89 ? 2.556 -2.100 -12.055 1.00 85.00 89 LYS A N 1
ATOM 653 C CA . LYS A 1 89 ? 1.275 -2.791 -11.825 1.00 85.00 89 LYS A CA 1
ATOM 654 C C . LYS A 1 89 ? 1.301 -3.636 -10.553 1.00 85.00 89 LYS A C 1
ATOM 656 O O . LYS A 1 89 ? 0.355 -3.602 -9.773 1.00 85.00 89 LYS A O 1
ATOM 661 N N . GLN A 1 90 ? 2.397 -4.345 -10.296 1.00 84.50 90 GLN A N 1
ATOM 662 C CA . GLN A 1 90 ? 2.542 -5.131 -9.072 1.00 84.50 90 GLN A CA 1
ATOM 663 C C . GLN A 1 90 ? 2.579 -4.234 -7.828 1.00 84.50 90 GLN A C 1
ATOM 665 O O . GLN A 1 90 ? 1.935 -4.531 -6.822 1.00 84.50 90 GLN A O 1
ATOM 670 N N . LYS A 1 91 ? 3.292 -3.105 -7.905 1.00 84.69 91 LYS A N 1
ATOM 671 C CA . LYS A 1 91 ? 3.419 -2.158 -6.794 1.00 84.69 91 LYS A CA 1
ATOM 672 C C . LYS A 1 91 ? 2.096 -1.459 -6.475 1.00 84.69 91 LYS A C 1
ATOM 674 O O . LYS A 1 91 ? 1.756 -1.302 -5.308 1.00 84.69 91 LYS A O 1
ATOM 679 N N . THR A 1 92 ? 1.338 -1.075 -7.500 1.00 85.06 92 THR A N 1
ATOM 680 C CA . THR A 1 92 ? 0.003 -0.473 -7.339 1.00 85.06 92 THR A CA 1
ATOM 681 C C . THR A 1 92 ? -1.003 -1.477 -6.782 1.00 85.06 92 THR A C 1
ATOM 683 O O . THR A 1 92 ? -1.673 -1.168 -5.803 1.00 85.06 92 THR A O 1
ATOM 686 N N . ALA A 1 93 ? -1.022 -2.715 -7.286 1.00 86.88 93 ALA A N 1
ATOM 687 C CA . ALA A 1 93 ? -1.875 -3.772 -6.742 1.00 86.88 93 ALA A CA 1
ATOM 688 C C . ALA A 1 93 ? -1.568 -4.091 -5.265 1.00 86.88 93 ALA A C 1
ATOM 690 O O . ALA A 1 93 ? -2.486 -4.323 -4.478 1.00 86.88 93 ALA A O 1
ATOM 691 N N . ALA A 1 94 ? -0.289 -4.076 -4.871 1.00 87.94 94 ALA A N 1
ATOM 692 C CA . ALA A 1 94 ? 0.113 -4.257 -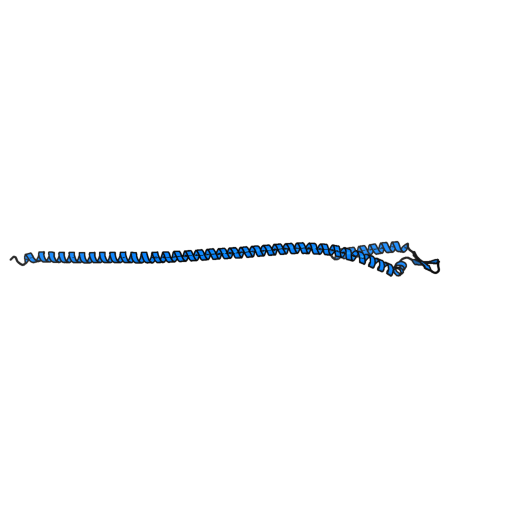3.477 1.00 87.94 94 ALA A CA 1
ATOM 693 C C . ALA A 1 94 ? -0.366 -3.099 -2.584 1.00 87.94 94 ALA A C 1
ATOM 695 O O . ALA A 1 94 ? -0.926 -3.344 -1.516 1.00 87.94 94 ALA A O 1
ATOM 696 N N . LEU A 1 95 ? -0.211 -1.851 -3.041 1.00 86.19 95 LEU A N 1
ATOM 697 C CA . LEU A 1 95 ? -0.695 -0.666 -2.325 1.00 86.19 95 LEU A CA 1
ATOM 698 C C . LEU A 1 95 ? -2.222 -0.673 -2.165 1.00 86.19 95 LEU A C 1
ATOM 700 O O . LEU A 1 95 ? -2.723 -0.389 -1.078 1.00 86.19 95 LEU A O 1
ATOM 704 N N . ASP A 1 96 ? -2.961 -1.061 -3.203 1.00 87.81 96 ASP A N 1
ATOM 705 C CA . ASP A 1 96 ? -4.421 -1.172 -3.146 1.00 87.81 96 ASP A CA 1
ATOM 706 C C . ASP A 1 96 ? -4.876 -2.289 -2.195 1.00 87.81 96 ASP A C 1
ATOM 708 O O . ASP A 1 96 ? -5.852 -2.130 -1.455 1.00 87.81 96 ASP A O 1
ATOM 712 N N . ALA A 1 97 ? -4.161 -3.418 -2.169 1.00 87.88 97 ALA A N 1
ATOM 713 C CA . ALA A 1 97 ? -4.427 -4.503 -1.230 1.00 87.88 97 ALA A CA 1
ATOM 714 C C . ALA A 1 97 ? -4.162 -4.079 0.225 1.00 87.88 97 ALA A C 1
ATOM 716 O O . ALA A 1 97 ? -4.954 -4.401 1.115 1.00 87.88 97 ALA A O 1
ATOM 717 N N . GLU A 1 98 ? -3.090 -3.324 0.479 1.00 85.38 98 GLU A N 1
ATOM 718 C CA . GLU A 1 98 ? -2.812 -2.747 1.798 1.00 85.38 98 GLU A CA 1
ATOM 719 C C . GLU A 1 98 ? -3.863 -1.715 2.212 1.00 85.38 98 GLU A C 1
ATOM 721 O O . GLU A 1 98 ? -4.319 -1.731 3.357 1.00 85.38 98 GLU A O 1
ATOM 726 N N . ALA A 1 99 ? -4.292 -0.846 1.294 1.00 87.44 99 ALA A N 1
ATOM 727 C CA . ALA A 1 99 ? -5.339 0.136 1.556 1.00 87.44 99 ALA A CA 1
ATOM 728 C C . ALA A 1 99 ? -6.671 -0.541 1.916 1.00 87.44 99 ALA A C 1
ATOM 730 O O . ALA A 1 99 ? -7.330 -0.131 2.875 1.00 87.44 99 ALA A O 1
ATOM 731 N N . LYS A 1 100 ? -7.039 -1.619 1.208 1.00 89.94 100 LYS A N 1
ATOM 732 C CA . LYS A 1 100 ? -8.214 -2.437 1.547 1.00 89.94 100 LYS A CA 1
ATOM 733 C C . LYS A 1 100 ? -8.089 -3.066 2.929 1.00 89.94 100 LYS A C 1
ATOM 735 O O . LYS A 1 100 ? -8.987 -2.875 3.741 1.00 89.94 100 LYS A O 1
ATOM 740 N N . LYS A 1 101 ? -6.957 -3.709 3.239 1.00 89.56 101 LYS A N 1
ATOM 741 C CA . LYS A 1 101 ? -6.718 -4.292 4.571 1.00 89.56 101 LYS A CA 1
ATOM 742 C C . LYS A 1 101 ? -6.841 -3.259 5.687 1.00 89.56 101 LYS A C 1
ATOM 744 O O . LYS A 1 101 ? -7.513 -3.515 6.676 1.00 89.56 101 LYS A O 1
ATOM 749 N N . ARG A 1 102 ? -6.256 -2.068 5.517 1.00 87.75 102 ARG A N 1
ATOM 750 C CA . ARG A 1 102 ? -6.378 -0.984 6.508 1.00 87.75 102 ARG A CA 1
ATOM 751 C C . ARG A 1 102 ? -7.822 -0.530 6.695 1.00 87.75 102 ARG A C 1
ATOM 753 O O . ARG A 1 102 ? -8.214 -0.226 7.818 1.00 87.75 102 ARG A O 1
ATOM 760 N N . ASN A 1 103 ? -8.599 -0.464 5.617 1.00 92.75 103 ASN A N 1
ATOM 761 C CA . ASN A 1 103 ? -10.005 -0.079 5.685 1.00 92.75 103 ASN A CA 1
ATOM 762 C C . ASN A 1 103 ? -10.846 -1.156 6.390 1.00 92.75 103 ASN A C 1
ATOM 764 O O . ASN A 1 103 ? -11.661 -0.834 7.253 1.00 92.75 103 ASN A O 1
ATOM 768 N N . ASP A 1 104 ? -10.600 -2.430 6.092 1.00 92.75 104 ASP A N 1
ATOM 769 C CA . ASP A 1 104 ? -11.281 -3.553 6.741 1.00 92.75 104 ASP A CA 1
ATOM 770 C C . ASP A 1 104 ? -10.923 -3.641 8.234 1.00 92.75 104 ASP A C 1
ATOM 772 O O . ASP A 1 104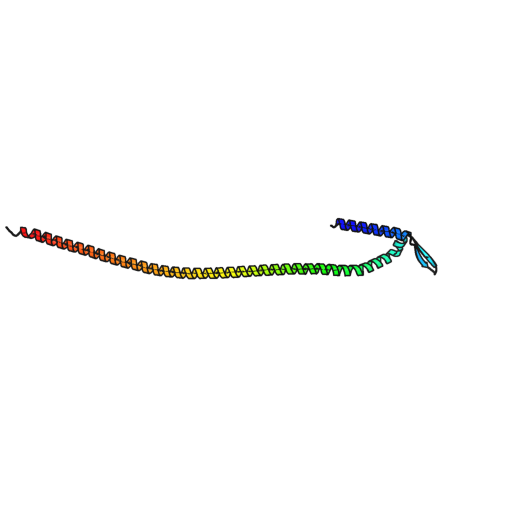 ? -11.819 -3.757 9.072 1.00 92.75 104 ASP A O 1
ATOM 776 N N . ASP A 1 105 ? -9.649 -3.455 8.593 1.00 93.75 105 ASP A N 1
ATOM 777 C CA . ASP A 1 105 ? -9.199 -3.358 9.987 1.00 93.75 105 ASP A CA 1
ATOM 778 C C . ASP A 1 105 ? -9.854 -2.179 10.716 1.00 93.75 105 ASP A C 1
ATOM 780 O O . ASP A 1 105 ? -10.237 -2.286 11.884 1.00 93.75 105 ASP A O 1
ATOM 784 N N . PHE A 1 106 ? -9.995 -1.034 10.043 1.00 91.62 106 PHE A N 1
ATOM 785 C CA . PHE A 1 106 ? -10.643 0.141 10.619 1.00 91.62 106 PHE A CA 1
ATOM 786 C C . PHE A 1 106 ? -12.135 -0.106 10.868 1.00 91.62 106 PHE A C 1
ATOM 788 O O . PHE A 1 106 ? -12.636 0.196 11.952 1.00 91.62 106 PHE A O 1
ATOM 795 N N . LYS A 1 107 ? -12.835 -0.731 9.915 1.00 92.69 107 LYS A N 1
ATOM 796 C CA . LYS A 1 107 ? -14.233 -1.150 10.085 1.00 92.69 107 LYS A CA 1
ATOM 797 C C . LYS A 1 107 ? -14.393 -2.164 11.216 1.00 92.69 107 LYS A C 1
ATOM 799 O O . LYS A 1 107 ? -15.300 -2.017 12.032 1.00 92.69 107 LYS A O 1
ATOM 804 N N . ALA A 1 108 ? -13.499 -3.147 11.314 1.00 94.38 108 ALA A N 1
ATOM 805 C CA . ALA A 1 108 ? -13.516 -4.131 12.393 1.00 94.38 108 ALA A CA 1
ATOM 806 C C . ALA A 1 108 ? -13.280 -3.482 13.768 1.00 94.38 108 ALA A C 1
ATOM 808 O O . ALA A 1 108 ? -13.939 -3.830 14.750 1.00 94.38 108 ALA A O 1
ATOM 809 N N . LYS A 1 109 ? -12.378 -2.494 13.854 1.00 94.38 109 LYS A N 1
ATOM 810 C CA . LYS A 1 109 ? -12.177 -1.702 15.077 1.00 94.38 109 LYS A CA 1
ATOM 811 C C . LYS A 1 109 ? -13.421 -0.901 15.452 1.00 94.38 109 LYS A C 1
ATOM 813 O O . LYS A 1 109 ? -13.793 -0.908 16.621 1.00 94.38 109 LYS A O 1
ATOM 818 N N . LEU A 1 110 ? -14.078 -0.258 14.487 1.00 94.25 110 LEU A N 1
ATOM 819 C CA . LEU A 1 110 ? -15.324 0.476 14.729 1.00 94.25 110 LEU A CA 1
ATOM 820 C C . LEU A 1 110 ? -16.444 -0.440 15.236 1.00 94.25 110 LEU A C 1
ATOM 822 O O . LEU A 1 110 ? -17.114 -0.091 16.203 1.00 94.25 110 LEU A O 1
ATOM 826 N N . ALA A 1 111 ? -16.609 -1.625 14.645 1.00 94.12 111 ALA A N 1
ATOM 827 C CA . ALA A 1 111 ? -17.599 -2.602 15.099 1.00 94.12 111 ALA A CA 1
ATOM 828 C C . ALA A 1 111 ? -17.336 -3.058 16.546 1.00 94.12 111 ALA A C 1
ATOM 830 O O . ALA A 1 111 ? -18.247 -3.051 17.371 1.00 94.12 111 ALA A O 1
ATOM 831 N N . ASN A 1 112 ? -16.078 -3.364 16.884 1.00 95.62 112 ASN A N 1
ATOM 832 C CA . ASN A 1 112 ? -15.685 -3.722 18.250 1.00 95.62 112 ASN A CA 1
ATOM 833 C C . ASN A 1 112 ? -15.918 -2.586 19.259 1.00 95.62 112 ASN A C 1
ATOM 835 O O . ASN A 1 112 ? -16.283 -2.841 20.407 1.00 95.62 112 ASN A O 1
ATOM 839 N N . LEU A 1 113 ? -15.684 -1.331 18.861 1.00 93.62 113 LEU A N 1
ATOM 840 C CA . LEU A 1 113 ? -15.954 -0.173 19.715 1.00 93.62 113 LEU A CA 1
ATOM 841 C C . LEU A 1 113 ? -17.456 -0.005 19.960 1.00 93.62 113 LEU A C 1
ATOM 843 O O . LEU A 1 113 ? -17.855 0.138 21.112 1.00 93.62 113 LEU A O 1
ATOM 847 N N . ALA A 1 114 ? -18.279 -0.116 18.917 1.00 93.31 114 ALA A N 1
ATOM 848 C CA . ALA A 1 114 ? -19.733 -0.050 19.046 1.00 93.31 114 ALA A CA 1
ATOM 849 C C . ALA A 1 114 ? -20.283 -1.165 19.954 1.00 93.31 114 ALA A C 1
ATOM 851 O O . ALA A 1 114 ? -21.147 -0.921 20.796 1.00 93.31 114 ALA A O 1
ATOM 852 N N . GLU A 1 115 ? -19.750 -2.386 19.847 1.00 94.56 115 GLU A N 1
ATOM 853 C CA . GLU A 1 115 ? -20.139 -3.491 20.730 1.00 94.56 115 GLU A CA 1
ATOM 854 C C . GLU A 1 115 ? -19.737 -3.229 22.190 1.00 94.56 115 GLU A C 1
ATOM 856 O O . GLU A 1 115 ? -20.530 -3.466 23.109 1.00 94.56 115 GLU A O 1
ATOM 861 N N . ARG A 1 116 ? -18.533 -2.686 22.420 1.00 92.75 116 ARG A N 1
ATOM 862 C CA . ARG A 1 116 ? -18.081 -2.282 23.761 1.00 92.75 116 ARG A CA 1
ATOM 863 C C . ARG A 1 116 ? -18.957 -1.187 24.356 1.00 92.75 116 ARG A C 1
ATOM 865 O O . ARG A 1 116 ? -19.302 -1.286 25.529 1.00 92.75 116 ARG A O 1
ATOM 872 N N . GLU A 1 117 ? -19.338 -0.182 23.575 1.00 93.50 117 GLU A N 1
ATOM 873 C CA . GLU A 1 117 ? -20.252 0.872 24.024 1.00 93.50 117 GLU A CA 1
ATOM 874 C C . GLU A 1 117 ? -21.631 0.308 24.376 1.00 93.50 117 GLU A C 1
ATOM 876 O O . GLU A 1 117 ? -22.163 0.604 25.445 1.00 93.50 117 GLU A O 1
ATOM 881 N N . ALA A 1 118 ? -22.182 -0.581 23.545 1.00 93.81 118 ALA A N 1
ATOM 882 C CA . ALA A 1 118 ? -23.457 -1.239 23.825 1.00 93.81 118 ALA A CA 1
ATOM 883 C C . ALA A 1 118 ? -23.398 -2.142 25.069 1.00 93.81 118 ALA A C 1
ATOM 885 O O . ALA A 1 118 ? -24.398 -2.308 25.773 1.00 93.81 118 ALA A O 1
ATOM 886 N N . LYS A 1 119 ? -22.243 -2.756 25.350 1.00 95.12 119 LYS A N 1
ATOM 887 C CA . LYS A 1 119 ? -22.022 -3.505 26.591 1.00 95.12 119 LYS A CA 1
ATOM 888 C C . LYS A 1 119 ? -21.954 -2.566 27.796 1.00 95.12 119 LYS A C 1
ATOM 890 O O . LYS A 1 119 ? -22.686 -2.777 28.752 1.00 95.12 119 LYS A O 1
ATOM 895 N N . LEU A 1 120 ? -21.170 -1.492 27.715 1.00 93.75 120 LEU A N 1
ATOM 896 C CA . LEU A 1 120 ? -21.069 -0.490 28.780 1.00 93.75 120 LEU A CA 1
ATOM 897 C C . LEU A 1 120 ? -22.425 0.149 29.102 1.00 93.75 120 LEU A C 1
ATOM 899 O O . LEU A 1 120 ? -22.746 0.338 30.269 1.00 93.75 120 LEU A O 1
ATOM 903 N N . ALA A 1 121 ? -23.247 0.440 28.092 1.00 94.38 121 ALA A N 1
ATOM 904 C CA . ALA A 1 121 ? -24.593 0.965 28.299 1.00 94.38 121 ALA A CA 1
ATOM 905 C C . ALA A 1 121 ? -25.485 -0.014 29.084 1.00 94.38 121 ALA A C 1
ATOM 907 O O . ALA A 1 121 ? -26.215 0.409 29.982 1.00 94.38 121 ALA A O 1
ATOM 908 N N . ARG A 1 122 ? -25.395 -1.319 28.787 1.00 94.75 122 ARG A N 1
ATOM 909 C CA . ARG A 1 122 ? -26.102 -2.371 29.535 1.00 94.75 122 ARG A CA 1
ATOM 910 C C . ARG A 1 122 ? -25.593 -2.486 30.970 1.00 94.75 122 ARG A C 1
ATOM 912 O O . ARG A 1 122 ? -26.408 -2.480 31.888 1.00 94.75 122 ARG A O 1
ATOM 919 N N . ASP A 1 123 ? -24.276 -2.498 31.159 1.00 94.31 123 ASP A N 1
ATOM 920 C CA . ASP A 1 123 ? -23.648 -2.580 32.482 1.00 94.31 123 ASP A CA 1
ATOM 921 C C . ASP A 1 123 ? -24.027 -1.364 33.354 1.00 94.31 123 ASP A C 1
ATOM 923 O O . ASP A 1 123 ? -24.313 -1.502 34.543 1.00 94.31 123 ASP A O 1
ATOM 927 N N . ILE A 1 124 ? -24.098 -0.159 32.770 1.00 93.81 124 ILE A N 1
ATOM 928 C CA . ILE A 1 124 ? -24.554 1.056 33.467 1.00 93.81 124 ILE A CA 1
ATOM 929 C C . ILE A 1 124 ? -26.016 0.925 33.906 1.00 93.81 124 ILE A C 1
ATOM 931 O O . ILE A 1 124 ? -26.361 1.334 35.017 1.00 93.81 124 ILE A O 1
ATOM 935 N N . GLU A 1 125 ? -26.883 0.387 33.052 1.00 94.69 125 GLU A N 1
ATOM 936 C CA . GLU A 1 125 ? -28.297 0.217 33.382 1.00 94.69 125 GLU A CA 1
ATOM 937 C C . GLU A 1 125 ? -28.494 -0.830 34.487 1.00 94.69 125 GLU A C 1
ATOM 939 O O . GLU A 1 125 ? -29.244 -0.597 35.438 1.00 94.69 125 GLU A O 1
ATOM 944 N N . GLU A 1 126 ? -27.746 -1.934 34.442 1.00 94.81 126 GLU A N 1
ATOM 945 C CA . GLU A 1 126 ? -27.729 -2.933 35.511 1.00 94.81 126 GLU A CA 1
ATOM 946 C C . GLU A 1 126 ? -27.239 -2.328 36.834 1.00 94.81 126 GLU A C 1
ATOM 948 O O . GLU A 1 126 ? -27.893 -2.477 37.871 1.00 94.81 126 GLU A O 1
ATOM 953 N N . LEU A 1 127 ? -26.152 -1.551 36.806 1.00 94.69 127 LEU A N 1
ATOM 954 C CA . LEU A 1 127 ? -25.638 -0.855 37.987 1.00 94.69 127 LEU A CA 1
ATOM 955 C C . LEU A 1 127 ? -26.649 0.136 38.572 1.00 94.69 127 LEU A C 1
ATOM 957 O O . LEU A 1 127 ? -26.755 0.243 39.796 1.00 94.69 127 LEU A O 1
ATOM 961 N N . LYS A 1 128 ? -27.425 0.844 37.741 1.00 94.75 128 LYS A N 1
ATOM 962 C CA . LYS A 1 128 ? -28.514 1.705 38.231 1.00 94.75 128 LYS A CA 1
ATOM 963 C C . LYS A 1 128 ? -29.587 0.890 38.941 1.00 94.75 128 LYS A C 1
ATOM 965 O O . LYS A 1 128 ? -30.002 1.279 40.032 1.00 94.75 128 LYS A O 1
ATOM 970 N N . GLN A 1 129 ? -30.009 -0.238 38.371 1.00 95.19 129 GLN A N 1
ATOM 971 C CA . GLN A 1 129 ? -31.001 -1.107 39.007 1.00 95.19 129 GLN A CA 1
ATOM 972 C C . GLN A 1 129 ? -30.489 -1.669 40.336 1.00 95.19 129 GLN A C 1
ATOM 974 O O . GLN A 1 129 ? -31.216 -1.653 41.331 1.00 95.19 129 GLN A O 1
ATOM 979 N N . VAL A 1 130 ? -29.232 -2.116 40.382 1.00 95.25 130 VAL A N 1
ATOM 980 C CA . VAL A 1 130 ? -28.585 -2.583 41.615 1.00 95.25 130 VAL A CA 1
ATOM 981 C C . VAL A 1 130 ? -28.524 -1.460 42.645 1.00 95.25 130 VAL A C 1
ATOM 983 O O . VAL A 1 130 ? -28.907 -1.673 43.794 1.00 95.25 130 VAL A O 1
ATOM 986 N N . LYS A 1 131 ? -28.128 -0.246 42.243 1.00 94.00 131 LYS A N 1
ATOM 987 C CA . LYS A 1 131 ? -28.104 0.920 43.131 1.00 94.00 131 LYS A CA 1
ATOM 988 C C . LYS A 1 131 ? -29.486 1.189 43.719 1.00 94.00 131 LYS A C 1
ATOM 990 O O . LYS A 1 131 ? -29.589 1.336 44.933 1.00 94.00 131 LYS A O 1
ATOM 995 N N . VAL A 1 132 ? -30.541 1.210 42.903 1.00 95.94 132 VAL A N 1
ATOM 996 C CA . VAL A 1 132 ? -31.920 1.411 43.382 1.00 95.94 132 VAL A CA 1
ATOM 997 C C . VAL A 1 132 ? -32.297 0.334 44.399 1.00 95.94 132 VAL A C 1
ATOM 999 O O . VAL A 1 132 ? -32.667 0.681 45.518 1.00 95.94 132 VAL A O 1
ATOM 1002 N N . LYS A 1 133 ? -32.102 -0.952 44.073 1.00 94.44 133 LYS A N 1
ATOM 1003 C CA . LYS A 1 133 ? -32.389 -2.069 44.993 1.00 94.44 133 LYS A CA 1
ATOM 1004 C C . LYS A 1 133 ? -31.638 -1.937 46.318 1.00 94.44 133 LYS A C 1
ATOM 1006 O O . LYS A 1 133 ? -32.233 -2.117 47.376 1.00 94.44 133 LYS A O 1
ATOM 1011 N N . MET A 1 134 ? -30.352 -1.591 46.268 1.00 92.88 134 MET A N 1
ATOM 1012 C CA . MET A 1 134 ? -29.527 -1.437 47.465 1.00 92.88 134 MET A CA 1
ATOM 1013 C C . MET A 1 134 ? -29.979 -0.246 48.312 1.00 92.88 134 MET A C 1
ATOM 1015 O O . MET A 1 134 ? -30.012 -0.336 49.535 1.00 92.88 134 MET A O 1
ATOM 1019 N N . THR A 1 135 ? -30.378 0.854 47.669 1.00 94.19 135 THR A N 1
ATOM 1020 C CA . THR A 1 135 ? -30.884 2.045 48.365 1.00 94.19 135 THR A CA 1
ATOM 1021 C C . THR A 1 135 ? -32.198 1.729 49.081 1.00 94.19 135 THR A C 1
ATOM 1023 O O . THR A 1 135 ? -32.342 2.045 50.259 1.00 94.19 135 THR A O 1
ATOM 1026 N N . THR A 1 136 ? -33.120 1.029 48.412 1.00 95.06 136 THR A N 1
ATOM 1027 C CA . THR A 1 136 ? -34.381 0.573 49.015 1.00 95.06 136 THR A CA 1
ATOM 1028 C C . THR A 1 136 ? -34.140 -0.404 50.164 1.00 95.06 136 THR A C 1
ATOM 1030 O O . THR A 1 136 ? -34.764 -0.275 51.212 1.00 95.06 136 THR A O 1
ATOM 1033 N N . TYR A 1 137 ? -33.206 -1.347 50.010 1.00 93.88 137 TYR A N 1
ATOM 1034 C CA . TYR A 1 137 ? -32.845 -2.288 51.072 1.00 93.88 137 TYR A CA 1
ATOM 1035 C C . TYR A 1 137 ? -32.289 -1.573 52.309 1.00 93.88 137 TYR A C 1
ATOM 1037 O O . TYR A 1 137 ? -32.715 -1.850 53.427 1.00 93.88 137 TYR A O 1
ATOM 1045 N N . VAL A 1 138 ? -31.371 -0.618 52.123 1.00 94.75 138 VAL A N 1
ATOM 1046 C CA . VAL A 1 138 ? -30.829 0.188 53.229 1.00 94.75 138 VAL A CA 1
ATOM 1047 C C . VAL A 1 138 ? -31.938 0.978 53.920 1.00 94.75 138 VAL A C 1
ATOM 1049 O O . VAL A 1 138 ? -31.953 1.053 55.147 1.00 94.75 138 VAL A O 1
ATOM 1052 N N . GLN A 1 139 ? -32.880 1.536 53.158 1.00 95.00 139 GLN A N 1
ATOM 1053 C CA . GLN A 1 139 ? -34.004 2.280 53.715 1.00 95.00 139 GLN A CA 1
ATOM 1054 C C . GLN A 1 139 ? -34.927 1.383 54.558 1.00 95.00 139 GLN A C 1
ATOM 1056 O O . GLN A 1 139 ? -35.217 1.735 55.698 1.00 95.00 139 GLN A O 1
ATOM 1061 N N . ASP A 1 140 ? -35.297 0.200 54.058 1.00 95.44 140 ASP A N 1
ATOM 1062 C CA . ASP A 1 140 ? -36.112 -0.788 54.787 1.00 95.44 140 ASP A CA 1
ATOM 1063 C C . ASP A 1 140 ? -35.415 -1.279 56.069 1.00 95.44 140 ASP A C 1
ATOM 1065 O O . ASP A 1 140 ? -36.019 -1.345 57.142 1.00 95.44 140 ASP A O 1
ATOM 1069 N N . VAL A 1 141 ? -34.110 -1.563 56.001 1.00 94.69 141 VAL A N 1
ATOM 1070 C CA . VAL A 1 141 ? -33.318 -1.939 57.184 1.00 94.69 141 VAL A CA 1
ATOM 1071 C C . VAL A 1 141 ? -33.278 -0.800 58.207 1.00 94.69 141 VAL A C 1
ATOM 1073 O O . VAL A 1 141 ? -33.414 -1.052 59.405 1.00 94.69 141 VAL A O 1
ATOM 1076 N N . ASN A 1 142 ? -33.129 0.448 57.759 1.00 95.25 142 ASN A N 1
ATOM 1077 C CA . ASN A 1 142 ? -33.095 1.608 58.646 1.00 95.25 142 ASN A CA 1
ATOM 1078 C C . ASN A 1 142 ? -34.462 1.878 59.301 1.00 95.25 142 ASN A C 1
ATOM 1080 O O . ASN A 1 142 ? -34.529 2.198 60.487 1.00 95.25 142 ASN A O 1
ATOM 1084 N N . GLU A 1 143 ? -35.564 1.703 58.567 1.00 95.19 143 GLU A N 1
ATOM 1085 C CA . GLU A 1 143 ? -36.921 1.783 59.120 1.00 95.19 143 GLU A CA 1
ATOM 1086 C C . GLU A 1 143 ? -37.154 0.704 60.182 1.00 95.19 143 GLU A C 1
ATOM 1088 O O . GLU A 1 143 ? -37.572 1.021 61.298 1.00 95.19 143 GLU A O 1
ATOM 1093 N N . LYS A 1 144 ? -36.779 -0.550 59.901 1.00 94.50 144 LYS A N 1
ATOM 1094 C CA . LYS A 1 144 ? -36.855 -1.655 60.872 1.00 94.50 144 LYS A CA 1
ATOM 1095 C C . LYS A 1 144 ? -36.009 -1.400 62.118 1.00 94.50 144 LYS A C 1
ATOM 1097 O O . LYS A 1 144 ? -36.460 -1.690 63.228 1.00 94.50 144 LYS A O 1
ATOM 1102 N N . ALA A 1 145 ? -34.805 -0.850 61.955 1.00 94.12 145 ALA A N 1
ATOM 1103 C CA . ALA A 1 145 ? -33.936 -0.486 63.070 1.00 94.12 145 ALA A CA 1
ATOM 1104 C C . ALA A 1 145 ? -34.555 0.629 63.930 1.00 94.12 145 ALA A C 1
ATOM 1106 O O . ALA A 1 145 ? -34.599 0.505 65.154 1.00 94.12 145 ALA A O 1
ATOM 1107 N N . ASN A 1 146 ? -35.103 1.675 63.304 1.00 95.06 146 ASN A N 1
ATOM 1108 C CA . ASN A 1 146 ? -35.791 2.760 64.006 1.00 95.06 146 ASN A CA 1
ATOM 1109 C C . ASN A 1 146 ? -37.038 2.274 64.755 1.00 95.06 146 ASN A C 1
ATOM 1111 O O . ASN A 1 146 ? -37.278 2.687 65.891 1.00 95.06 146 ASN A O 1
ATOM 1115 N N . ASP A 1 147 ? -37.820 1.377 64.158 1.00 95.38 147 ASP A N 1
ATOM 1116 C CA . ASP A 1 147 ? -38.985 0.779 64.809 1.00 95.38 147 ASP A CA 1
ATOM 1117 C C . ASP A 1 147 ? -38.593 -0.102 65.999 1.00 95.38 147 ASP A C 1
ATOM 1119 O O . ASP A 1 147 ? -39.226 -0.033 67.058 1.00 95.38 147 ASP A O 1
ATOM 1123 N N . ALA A 1 148 ? -37.533 -0.902 65.862 1.00 93.75 148 ALA A N 1
ATOM 1124 C CA . ALA A 1 148 ? -36.987 -1.690 66.961 1.00 93.75 148 ALA A CA 1
ATOM 1125 C C . ALA A 1 148 ? -36.504 -0.789 68.111 1.00 93.75 148 ALA A C 1
ATOM 1127 O O . ALA A 1 148 ? -36.822 -1.053 69.274 1.00 93.75 148 ALA A O 1
ATOM 1128 N N . GLU A 1 149 ? -35.821 0.312 67.794 1.00 93.81 149 GLU A N 1
ATOM 1129 C CA . GLU A 1 149 ? -35.346 1.282 68.781 1.00 93.81 149 GLU A CA 1
ATOM 1130 C C . GLU A 1 149 ? -36.514 1.978 69.498 1.00 93.81 149 GLU A C 1
ATOM 1132 O O . GLU A 1 149 ? -36.546 2.039 70.728 1.00 93.81 149 GLU A O 1
ATOM 1137 N N . ARG A 1 150 ? -37.548 2.408 68.763 1.00 94.38 150 ARG A N 1
ATOM 1138 C CA . ARG A 1 150 ? -38.778 2.972 69.350 1.00 94.38 150 ARG A CA 1
ATOM 1139 C C . ARG A 1 150 ? -39.466 1.985 70.289 1.00 94.38 150 A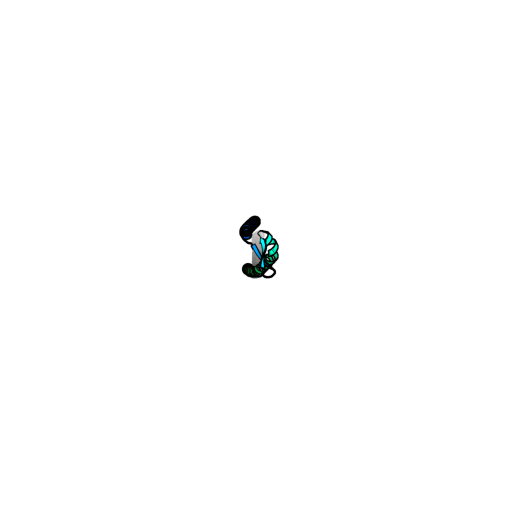RG A C 1
ATOM 1141 O O . ARG A 1 150 ? -39.886 2.365 71.383 1.00 94.38 150 ARG A O 1
ATOM 1148 N N . ARG A 1 151 ? -39.571 0.709 69.898 1.00 93.50 151 ARG A N 1
ATOM 1149 C CA . ARG A 1 151 ? -40.134 -0.350 70.754 1.00 93.50 151 ARG A CA 1
ATOM 1150 C C . ARG A 1 151 ? -39.296 -0.552 72.013 1.00 93.50 151 ARG A C 1
ATOM 1152 O O . ARG A 1 151 ? -39.873 -0.658 73.094 1.00 93.50 151 ARG A O 1
ATOM 1159 N N . ARG A 1 152 ? -37.963 -0.542 71.897 1.00 94.75 152 ARG A N 1
ATOM 1160 C CA . ARG A 1 152 ? -37.031 -0.635 73.031 1.00 94.75 152 ARG A CA 1
ATOM 1161 C C . ARG A 1 152 ? -37.229 0.517 74.016 1.00 94.75 152 ARG A C 1
ATOM 1163 O O . ARG A 1 152 ? -37.414 0.268 75.206 1.00 94.75 152 ARG A O 1
ATOM 1170 N N . VAL A 1 153 ? -37.259 1.758 73.526 1.00 94.69 153 VAL A N 1
ATOM 1171 C CA . VAL A 1 153 ? -37.471 2.962 74.349 1.00 94.69 153 VAL A CA 1
ATOM 1172 C C . VAL A 1 153 ? -38.834 2.922 75.044 1.00 94.69 153 VAL A C 1
ATOM 1174 O O . VAL A 1 153 ? -38.919 3.143 76.253 1.00 94.69 153 VAL A O 1
ATOM 1177 N N . ASN A 1 154 ? -39.900 2.568 74.320 1.00 93.88 154 ASN A N 1
ATOM 1178 C CA . ASN A 1 154 ? -41.244 2.456 74.891 1.00 93.88 154 ASN A CA 1
ATOM 1179 C C . ASN A 1 154 ? -41.333 1.360 75.965 1.00 93.88 154 ASN A C 1
ATOM 1181 O O . ASN A 1 154 ? -41.956 1.569 77.009 1.00 93.88 154 ASN A O 1
ATOM 1185 N N . ALA A 1 155 ? -40.697 0.207 75.738 1.00 91.44 155 ALA A N 1
ATOM 1186 C CA . ALA A 1 155 ? -40.637 -0.880 76.712 1.00 91.44 155 ALA A CA 1
ATOM 1187 C C . ALA A 1 155 ? -39.863 -0.470 77.976 1.00 91.44 155 ALA A C 1
ATOM 1189 O O . ALA A 1 155 ? -40.340 -0.717 79.086 1.00 91.44 155 ALA A O 1
ATOM 1190 N N . ALA A 1 156 ? -38.725 0.214 77.821 1.00 92.81 156 ALA A N 1
ATOM 1191 C CA . ALA A 1 156 ? -37.945 0.748 78.937 1.00 92.81 156 ALA A CA 1
ATOM 1192 C C . ALA A 1 156 ? -38.756 1.763 79.762 1.00 92.81 156 ALA A C 1
ATOM 1194 O O . ALA A 1 156 ? -38.859 1.628 80.982 1.00 92.81 156 ALA A O 1
ATOM 1195 N N . ALA A 1 157 ? -39.427 2.712 79.102 1.00 92.00 157 ALA A N 1
ATOM 1196 C CA . ALA A 1 157 ? -40.289 3.687 79.767 1.00 92.00 157 ALA A CA 1
ATOM 1197 C C . ALA A 1 157 ? -41.475 3.024 80.495 1.00 92.00 157 ALA A C 1
ATOM 1199 O O . ALA A 1 157 ? -41.844 3.429 81.600 1.00 92.00 157 ALA A O 1
ATOM 1200 N N . ALA A 1 158 ? -42.085 1.987 79.911 1.00 91.62 158 ALA A N 1
ATOM 1201 C CA . ALA A 1 158 ? -43.160 1.232 80.552 1.00 91.62 158 ALA A CA 1
ATOM 1202 C C . ALA A 1 158 ? -42.670 0.459 81.790 1.00 91.62 158 ALA A C 1
ATOM 1204 O O . ALA A 1 158 ? -43.356 0.455 82.817 1.00 91.62 158 ALA A O 1
ATOM 1205 N N . ALA A 1 159 ? -41.488 -0.158 81.715 1.00 91.06 159 ALA A N 1
ATOM 1206 C CA . ALA A 1 159 ? -40.855 -0.831 82.845 1.00 91.06 159 ALA A CA 1
ATOM 1207 C C . ALA A 1 159 ? -40.542 0.156 83.980 1.00 91.06 159 ALA A C 1
ATOM 1209 O O . ALA A 1 159 ? -40.873 -0.111 85.135 1.00 91.06 159 ALA A O 1
ATOM 1210 N N . GLU A 1 160 ? -40.010 1.336 83.656 1.00 89.69 160 GLU A N 1
ATOM 1211 C CA . GLU A 1 160 ? -39.727 2.382 84.640 1.00 89.69 160 GLU A CA 1
ATOM 1212 C C . GLU A 1 160 ? -41.009 2.902 85.312 1.00 89.69 160 GLU A C 1
ATOM 1214 O O . GLU A 1 160 ? -41.068 3.038 86.535 1.00 89.69 160 GLU A O 1
ATOM 1219 N N . ARG A 1 161 ? -42.092 3.105 84.547 1.00 88.25 161 ARG A N 1
ATOM 1220 C CA . ARG A 1 161 ? -43.412 3.458 85.105 1.00 88.25 161 ARG A CA 1
ATOM 1221 C C . ARG A 1 161 ? -43.932 2.392 86.070 1.00 88.25 161 ARG A C 1
ATOM 1223 O O . ARG A 1 161 ? -44.491 2.744 87.108 1.00 88.25 161 ARG A O 1
ATOM 1230 N N . ARG A 1 162 ? -43.773 1.103 85.744 1.00 87.56 162 ARG A N 1
ATOM 1231 C CA . ARG A 1 162 ? -44.158 -0.006 86.637 1.00 87.56 162 ARG A CA 1
ATOM 1232 C C . ARG A 1 162 ? -43.315 -0.009 87.910 1.00 87.56 162 ARG A C 1
ATOM 1234 O O . ARG A 1 162 ? -43.886 -0.112 88.991 1.00 87.56 162 ARG A O 1
ATOM 1241 N N . ARG A 1 163 ? -41.999 0.187 87.792 1.00 86.94 163 ARG A N 1
ATOM 1242 C CA . ARG A 1 163 ? -41.085 0.304 88.935 1.00 86.94 163 ARG A CA 1
ATOM 1243 C C . ARG A 1 163 ? -41.492 1.446 89.870 1.00 86.94 163 ARG A C 1
ATOM 1245 O O . ARG A 1 163 ? -41.711 1.200 91.049 1.00 86.94 163 ARG A O 1
ATOM 1252 N N . ARG A 1 164 ? -41.719 2.655 89.342 1.00 85.94 164 ARG A N 1
ATOM 1253 C CA . ARG A 1 164 ? -42.176 3.809 90.142 1.00 85.94 164 ARG A CA 1
ATOM 1254 C C . AR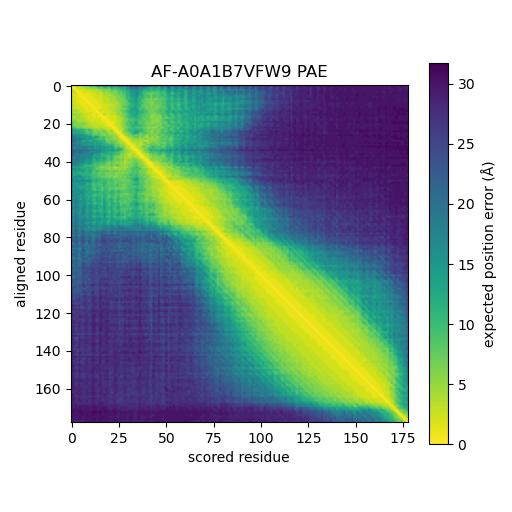G A 1 164 ? -43.529 3.564 90.826 1.00 85.94 164 ARG A C 1
ATOM 1256 O O . ARG A 1 164 ? -43.754 4.054 91.927 1.00 85.94 164 ARG A O 1
ATOM 1263 N N . LYS A 1 165 ? -44.457 2.832 90.189 1.00 86.50 165 LYS A N 1
ATOM 1264 C CA . LYS A 1 165 ? -45.737 2.447 90.818 1.00 86.50 165 LYS A CA 1
ATOM 1265 C C . LYS A 1 165 ? -45.532 1.473 91.981 1.00 86.50 165 LYS A C 1
ATOM 1267 O O . LYS A 1 165 ? -46.158 1.658 93.018 1.00 86.50 165 LYS A O 1
ATOM 1272 N N . LEU A 1 166 ? -44.668 0.473 91.814 1.00 80.62 166 LEU A N 1
ATOM 1273 C CA . LEU A 1 166 ? -44.328 -0.481 92.873 1.00 80.62 166 LEU A CA 1
ATOM 1274 C C . LEU A 1 166 ? -43.632 0.210 94.053 1.00 80.62 166 LEU A C 1
ATOM 1276 O O . LEU A 1 166 ? -44.032 -0.011 95.189 1.00 80.62 166 LEU A O 1
ATOM 1280 N N . GLU A 1 167 ? -42.674 1.102 93.789 1.00 79.31 167 GLU A N 1
ATOM 1281 C CA . GLU A 1 167 ? -42.004 1.900 94.827 1.00 79.31 167 GLU A CA 1
ATOM 1282 C C . GLU A 1 167 ? -43.011 2.756 95.617 1.00 79.31 167 GLU A C 1
ATOM 1284 O O . GLU A 1 167 ? -42.981 2.768 96.844 1.00 79.31 167 GLU A O 1
ATOM 1289 N N . LYS A 1 168 ? -43.982 3.401 94.950 1.00 77.19 168 LYS A N 1
ATOM 1290 C CA . LYS A 1 168 ? -45.052 4.145 95.643 1.00 77.19 168 LYS A CA 1
ATOM 1291 C C . LYS A 1 168 ? -45.925 3.247 96.524 1.00 77.19 168 LYS A C 1
ATOM 1293 O O . LYS A 1 168 ? -46.194 3.610 97.663 1.00 77.19 168 LYS A O 1
ATOM 1298 N N . LEU A 1 169 ? -46.332 2.077 96.028 1.00 71.56 169 LEU A N 1
ATOM 1299 C CA . LEU A 1 169 ? -47.148 1.117 96.785 1.00 71.56 169 LEU A CA 1
ATOM 1300 C C . LEU A 1 169 ? -46.409 0.491 97.976 1.00 71.56 169 LEU A C 1
ATOM 1302 O O . LEU A 1 169 ? -47.067 0.022 98.895 1.00 71.56 169 LEU A O 1
ATOM 1306 N N . GLN A 1 170 ? -45.074 0.484 97.975 1.00 63.31 170 GLN A N 1
ATOM 1307 C CA . GLN A 1 170 ? -44.254 0.027 99.103 1.00 63.31 170 GLN A CA 1
ATOM 1308 C C . GLN A 1 170 ? -44.039 1.106 100.175 1.00 63.31 170 GLN A C 1
ATOM 1310 O O . GLN A 1 170 ? -43.746 0.764 101.315 1.00 63.31 170 GLN A O 1
ATOM 1315 N N . ILE A 1 171 ? -44.218 2.389 99.843 1.00 60.16 171 ILE A N 1
ATOM 1316 C CA . ILE A 1 171 ? -44.093 3.512 100.791 1.00 60.16 171 ILE A CA 1
ATOM 1317 C C . ILE A 1 171 ? -45.438 3.808 101.486 1.00 60.16 171 ILE A C 1
ATOM 1319 O O . ILE A 1 171 ? -45.473 4.177 102.656 1.00 60.16 171 ILE A O 1
ATOM 1323 N N . THR A 1 172 ? -46.570 3.597 100.804 1.00 53.66 172 THR A N 1
ATOM 1324 C CA . THR A 1 172 ? -47.923 3.814 101.360 1.00 53.66 172 THR A CA 1
ATOM 1325 C C . THR A 1 172 ? -48.371 2.882 102.516 1.00 53.66 172 THR A C 1
ATOM 1327 O O . THR A 1 172 ? -49.239 3.311 103.274 1.00 53.66 172 THR A O 1
ATOM 1330 N N . PRO A 1 173 ? -47.826 1.670 102.767 1.00 52.31 173 PRO A N 1
ATOM 1331 C CA . PRO A 1 173 ? -48.279 0.830 103.880 1.00 52.31 173 PRO A CA 1
ATOM 1332 C C . PRO A 1 173 ? -47.827 1.306 105.270 1.00 52.31 173 PRO A C 1
ATOM 1334 O O . PRO A 1 173 ? -48.346 0.791 106.252 1.00 52.31 173 PRO A O 1
ATOM 1337 N N . GLN A 1 174 ? -46.891 2.260 105.389 1.00 48.66 174 GLN A N 1
ATOM 1338 C CA . GLN A 1 174 ? -46.382 2.706 106.700 1.00 48.66 174 GLN A CA 1
ATOM 1339 C C . GLN A 1 174 ? -46.978 4.015 107.241 1.00 48.66 174 GLN A C 1
ATOM 1341 O O . GLN A 1 174 ? -46.659 4.384 108.362 1.00 48.66 174 GLN A O 1
ATOM 1346 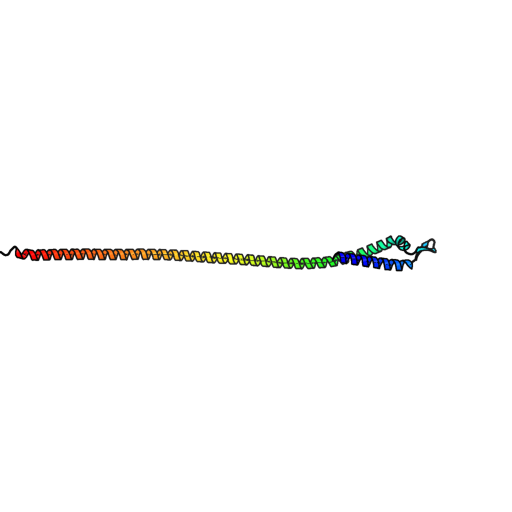N N . GLN A 1 175 ? -47.861 4.709 106.515 1.00 49.09 175 GLN A N 1
ATOM 1347 C CA . GLN A 1 175 ? -48.480 5.950 107.024 1.00 49.09 175 GLN A CA 1
ATOM 1348 C C . GLN A 1 175 ? -49.926 5.797 107.524 1.00 49.09 175 GLN A C 1
ATOM 1350 O O . GLN A 1 175 ? -50.475 6.762 108.041 1.00 49.09 175 GLN A O 1
ATOM 1355 N N . ASN A 1 176 ? -50.526 4.602 107.436 1.00 49.28 176 ASN A N 1
ATOM 1356 C CA . ASN A 1 176 ? -51.898 4.343 107.910 1.00 49.28 176 ASN A CA 1
ATOM 1357 C C . ASN A 1 176 ? -52.000 3.257 108.999 1.00 49.28 176 ASN A C 1
ATOM 1359 O O . ASN A 1 176 ? -53.093 2.763 109.270 1.00 49.28 176 ASN A O 1
ATOM 1363 N N . ALA A 1 177 ? -50.894 2.896 109.646 1.00 47.38 177 ALA A N 1
ATOM 1364 C CA . ALA A 1 177 ? -50.917 2.097 110.865 1.00 47.38 177 ALA A CA 1
ATOM 1365 C C . ALA A 1 177 ? -50.118 2.833 111.946 1.00 47.38 177 ALA A C 1
ATOM 1367 O O . ALA A 1 177 ? -48.900 2.717 111.962 1.00 47.38 177 ALA A O 1
ATOM 1368 N N . THR A 1 178 ? -50.853 3.573 112.791 1.00 42.09 178 THR A N 1
ATOM 1369 C CA . THR A 1 178 ? -50.512 4.017 114.166 1.00 42.09 178 THR A CA 1
ATOM 1370 C C . THR A 1 178 ? -49.168 4.693 114.405 1.00 42.09 178 THR A C 1
ATOM 1372 O O . THR A 1 178 ? -48.136 3.991 114.402 1.00 42.09 178 THR A O 1
#

Radius of gyration: 63.15 Å; Cα contacts (8 Å, |Δi|>4): 37; chains: 1; bounding box: 102×18×191 Å

Solvent-accessible surface area (backbone atoms only — not comparable to full-atom values): 9772 Å² total; per-residue (Å²): 114,70,67,60,54,51,51,52,50,52,52,52,51,51,53,51,53,52,55,47,55,66,51,30,70,77,44,67,46,68,44,77,54,95,93,38,78,38,81,74,29,54,31,74,50,38,54,76,71,42,47,68,58,53,49,51,51,49,50,55,50,47,66,55,49,52,58,54,51,49,56,56,50,50,56,57,50,51,56,50,52,53,54,51,51,51,52,52,51,53,52,50,53,51,51,52,51,51,52,49,50,53,50,52,52,49,52,52,50,50,52,54,48,53,52,51,50,58,47,51,54,51,53,52,52,52,50,50,53,51,49,51,53,52,52,53,50,52,49,54,53,49,51,52,49,52,51,51,49,52,50,51,52,52,50,51,53,52,50,50,54,51,50,56,51,51,55,50,62,67,58,59,71,70,80,81,61,134

Sequence (178 aa):
MKAALILLAVVLLGAGLFIVDRSLSQQALAVAVDGKYKVAAEGWAIVTAAWPLALLAFVLVAAVTVPVLYVMASKVVHAREDEISAIYKQKTAALDAEAKKRNDDFKAKLANLAEREAKLARDIEELKQVKVKMTTYVQDVNEKANDAERRRVNAAAAAERRRRKLEKLQITPQQNAT

Mean predicted aligned error: 17.8 Å

pLDDT: mean 82.07, std 11.62, range [42.09, 95.94]

Secondary structure (DSSP, 8-state):
-HHHHHHHHHHHHHHHHHHHHHHHTT-EEEEEETTEEEEEEETHHHHHHHHHHHHHHHHHHHHHHHHHHHHHHHHHHHHHHHHHHHHHHHHHHHHHHHHHHHHHHHHHHHHHHHHHHHHHHHHHHHHHHHHHHHHHHHHHHHHHHHHHHHHHHHHHHHHHHHHHHHHHHHHGGGSS--

Foldseek 3Di:
DVVVVVVVVVVVVVVVVVVLQVVQQPDFDWDQDPNDTDGPDGGPVVCVVCVVVVVVVVVVVCVPVVVVVVVVVVVVVVVVVVVVVVVVVVVVVVVVVVVVVVVVVVVVVVVVVVVVVVVVVVVVVVVVVVVVVVVVVVVVVVVVVVVVVVVVVVVVVVVVVVVVVVVVVVVVVPPPDD